Protein AF-A0A968I9A3-F1 (afdb_monomer_lite)

Structure (mmCIF, N/CA/C/O backbone):
data_AF-A0A968I9A3-F1
#
_entry.id   AF-A0A968I9A3-F1
#
loop_
_atom_site.group_PDB
_atom_site.id
_atom_site.type_symbol
_atom_site.label_atom_id
_atom_site.label_alt_id
_atom_site.label_comp_id
_atom_site.label_asym_id
_atom_site.label_entity_id
_atom_site.label_seq_id
_atom_site.pdbx_PDB_ins_code
_atom_site.Cartn_x
_atom_site.Cartn_y
_atom_site.Cartn_z
_atom_site.occupancy
_atom_site.B_iso_or_equiv
_atom_site.auth_seq_id
_atom_site.auth_comp_id
_atom_site.auth_asym_id
_atom_site.auth_atom_id
_atom_site.pdbx_PDB_model_num
ATOM 1 N N . MET A 1 1 ? -29.473 -50.175 -14.036 1.00 43.91 1 MET A N 1
ATOM 2 C CA . MET A 1 1 ? -28.261 -50.617 -14.767 1.00 43.91 1 MET A CA 1
ATOM 3 C C . MET A 1 1 ? -28.459 -50.151 -16.203 1.00 43.91 1 MET A C 1
ATOM 5 O O . MET A 1 1 ? -29.441 -50.552 -16.795 1.00 43.91 1 MET A O 1
ATOM 9 N N . THR A 1 2 ? -27.786 -49.117 -16.709 1.00 36.41 2 THR A N 1
ATOM 10 C CA . THR A 1 2 ? -26.352 -49.073 -17.039 1.00 36.41 2 THR A CA 1
ATOM 11 C C . THR A 1 2 ? -25.914 -47.609 -17.213 1.00 36.41 2 THR A C 1
ATOM 13 O O . THR A 1 2 ? -26.615 -46.821 -17.841 1.00 36.41 2 THR A O 1
ATOM 16 N N . ARG A 1 3 ? -24.760 -47.249 -16.635 1.00 33.50 3 ARG A N 1
ATOM 17 C CA . ARG A 1 3 ? -24.074 -45.946 -16.752 1.00 33.50 3 ARG A CA 1
ATOM 18 C C . ARG A 1 3 ? -23.534 -45.735 -18.173 1.00 33.50 3 ARG A C 1
ATOM 20 O O . ARG A 1 3 ? -22.885 -46.636 -18.697 1.00 33.50 3 ARG A O 1
ATOM 27 N N . ARG A 1 4 ? -23.651 -44.518 -18.716 1.00 33.31 4 ARG A N 1
ATOM 28 C CA . ARG A 1 4 ? -22.711 -43.965 -19.708 1.00 33.31 4 ARG A CA 1
ATOM 29 C C . ARG A 1 4 ? -22.465 -42.481 -19.430 1.00 33.31 4 ARG A C 1
ATOM 31 O O . ARG A 1 4 ? -23.381 -41.672 -19.461 1.00 33.31 4 ARG A O 1
ATOM 38 N N . THR A 1 5 ? -21.213 -42.175 -19.125 1.00 40.12 5 THR A N 1
ATOM 39 C CA . THR A 1 5 ? -20.599 -40.847 -19.047 1.00 40.12 5 THR A CA 1
ATOM 40 C C . THR A 1 5 ? -20.188 -40.380 -20.444 1.00 40.12 5 THR A C 1
ATOM 42 O O . THR A 1 5 ? -19.632 -41.184 -21.191 1.00 40.12 5 THR A O 1
ATOM 45 N N . ALA A 1 6 ? -20.367 -39.097 -20.766 1.00 31.95 6 ALA A N 1
ATOM 46 C CA . ALA A 1 6 ? -19.556 -38.413 -21.773 1.00 31.95 6 ALA A CA 1
ATOM 47 C C . ALA A 1 6 ? -19.487 -36.904 -21.492 1.00 31.95 6 ALA A C 1
ATOM 49 O O . ALA A 1 6 ? -20.496 -36.234 -21.289 1.00 31.95 6 ALA A O 1
ATOM 50 N N . THR A 1 7 ? -18.241 -36.455 -21.446 1.00 31.16 7 THR A N 1
ATOM 51 C CA . THR A 1 7 ? -17.660 -35.163 -21.089 1.00 31.16 7 THR A CA 1
ATOM 52 C C . THR A 1 7 ? -17.995 -34.040 -22.076 1.00 31.16 7 THR A C 1
ATOM 54 O O . THR A 1 7 ? -18.108 -34.269 -23.279 1.00 31.16 7 THR A O 1
ATOM 57 N N . SER A 1 8 ? -18.108 -32.818 -21.553 1.00 34.94 8 SER A N 1
ATOM 58 C CA . SER A 1 8 ? -18.252 -31.561 -22.287 1.00 34.94 8 SER A CA 1
ATOM 59 C C . SER A 1 8 ? -16.920 -31.094 -22.890 1.00 34.94 8 SER A C 1
ATOM 61 O O . SER A 1 8 ? -15.878 -31.147 -22.242 1.00 34.94 8 SER A O 1
ATOM 63 N N . ALA A 1 9 ? -16.957 -30.582 -24.121 1.00 33.75 9 ALA A N 1
ATOM 64 C CA . ALA A 1 9 ? -15.856 -29.839 -24.728 1.00 33.75 9 ALA A CA 1
ATOM 65 C C . ALA A 1 9 ? -16.382 -28.475 -25.187 1.00 33.75 9 ALA A C 1
ATOM 67 O O . ALA A 1 9 ? -17.352 -28.388 -25.941 1.00 33.75 9 ALA A O 1
ATOM 68 N N . GLY A 1 10 ? -15.763 -27.424 -24.647 1.00 29.70 10 GLY A N 1
ATOM 69 C CA . GLY A 1 10 ? -16.110 -26.027 -24.857 1.00 29.70 10 GLY A CA 1
ATOM 70 C C . GLY A 1 10 ? -15.845 -25.550 -26.284 1.00 29.70 10 GLY A C 1
ATOM 71 O O . GLY A 1 10 ? -14.845 -25.886 -26.913 1.00 29.70 10 GLY A O 1
ATOM 72 N N . SER A 1 11 ? -16.780 -24.738 -26.765 1.00 31.44 11 SER A N 1
ATOM 73 C CA . SER A 1 11 ? -16.740 -24.030 -28.038 1.00 31.44 11 SER A CA 1
ATOM 74 C C . SER A 1 11 ? -15.880 -22.769 -27.908 1.00 31.44 11 SER A C 1
ATOM 76 O O . SER A 1 11 ? -16.355 -21.748 -27.411 1.00 31.44 11 SER A O 1
ATOM 78 N N . SER A 1 12 ? -14.641 -22.812 -28.394 1.00 35.41 12 SER A N 1
ATOM 79 C CA . SER A 1 12 ? -13.847 -21.607 -28.653 1.00 35.41 12 SER A CA 1
ATOM 80 C C . SER A 1 12 ? -14.179 -21.087 -30.050 1.00 35.41 12 SER A C 1
ATOM 82 O O . SER A 1 12 ? -13.783 -21.676 -31.056 1.00 35.41 12 SER A O 1
ATOM 84 N N . GLY A 1 13 ? -14.945 -19.996 -30.104 1.00 30.42 13 GLY A N 1
ATOM 85 C CA . GLY A 1 13 ? -15.285 -19.297 -31.339 1.00 30.42 13 GLY A CA 1
ATOM 86 C C . GLY A 1 13 ? -14.032 -18.757 -32.028 1.00 30.42 13 GLY A C 1
ATOM 87 O O . GLY A 1 13 ? -13.282 -17.969 -31.458 1.00 30.42 13 GLY A O 1
ATOM 88 N N . SER A 1 14 ? -13.802 -19.200 -33.262 1.00 32.00 14 SER A N 1
ATOM 89 C CA . SER A 1 14 ? -12.732 -18.712 -34.128 1.00 32.00 14 SER A CA 1
ATOM 90 C C . SER A 1 14 ? -13.251 -17.506 -34.914 1.00 32.00 14 SER A C 1
ATOM 92 O O . SER A 1 14 ? -14.135 -17.652 -35.757 1.00 32.00 14 SER A O 1
ATOM 94 N N . ALA A 1 15 ? -12.746 -16.307 -34.623 1.00 29.50 15 ALA A N 1
ATOM 95 C CA . ALA A 1 15 ? -13.007 -15.126 -35.441 1.00 29.50 15 ALA A CA 1
ATOM 96 C C . ALA A 1 15 ? -11.990 -15.083 -36.591 1.00 29.50 15 ALA A C 1
ATOM 98 O O . ALA A 1 15 ? -10.792 -14.898 -36.376 1.00 29.50 15 ALA A O 1
ATOM 99 N N . VAL A 1 16 ? -12.472 -15.289 -37.817 1.00 31.70 16 VAL A N 1
ATOM 100 C CA . VAL A 1 16 ? -11.667 -15.259 -39.044 1.00 31.70 16 VAL A CA 1
ATOM 101 C C . VAL A 1 16 ? -11.642 -13.826 -39.575 1.00 31.70 16 VAL A C 1
ATOM 103 O O . VAL A 1 16 ? -12.610 -13.376 -40.185 1.00 31.70 16 VAL A O 1
ATOM 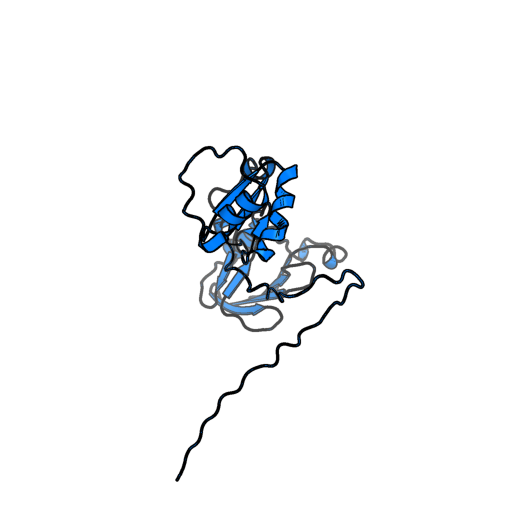106 N N . LEU A 1 17 ? -10.538 -13.102 -39.374 1.00 28.47 17 LEU A N 1
ATOM 107 C CA . LEU A 1 17 ? -10.281 -11.871 -40.124 1.00 28.47 17 LEU A CA 1
ATOM 108 C C . LEU A 1 17 ? -9.744 -12.260 -41.508 1.00 28.47 17 LEU A C 1
ATOM 110 O O . LEU A 1 17 ? -8.636 -12.776 -41.631 1.00 28.47 17 LEU A O 1
ATOM 114 N N . SER A 1 18 ? -10.550 -12.047 -42.547 1.00 31.11 18 SER A N 1
ATOM 115 C CA . SER A 1 18 ? -10.147 -12.276 -43.938 1.00 31.11 18 SER A CA 1
ATOM 116 C C . SER A 1 18 ? -9.556 -10.992 -44.516 1.00 31.11 18 SER A C 1
ATOM 118 O O . SER A 1 18 ? -10.264 -9.997 -44.645 1.00 31.11 18 SER A O 1
ATOM 120 N N . THR A 1 19 ? -8.278 -11.005 -44.889 1.00 33.62 19 THR A N 1
ATOM 121 C CA . THR A 1 19 ? -7.687 -9.991 -45.773 1.00 33.62 19 THR A CA 1
ATOM 122 C C . THR A 1 19 ? -7.796 -10.457 -47.231 1.00 33.62 19 THR A C 1
ATOM 124 O O . THR A 1 19 ? -7.619 -11.648 -47.507 1.00 33.62 19 THR A O 1
ATOM 127 N N . PRO A 1 20 ? -8.117 -9.570 -48.192 1.00 32.00 20 PRO A N 1
ATOM 128 C CA . PRO A 1 20 ? -8.265 -9.969 -49.581 1.00 32.00 20 PRO A CA 1
ATOM 129 C C . PRO A 1 20 ? -6.907 -9.996 -50.290 1.00 32.00 20 PRO A C 1
ATOM 131 O O . PRO A 1 20 ? -6.142 -9.040 -50.227 1.00 32.00 20 PRO A O 1
ATOM 134 N N . GLY A 1 21 ? -6.678 -11.074 -51.040 1.00 33.94 21 GLY A N 1
ATOM 135 C CA . GLY A 1 21 ? -5.765 -11.094 -52.181 1.00 33.94 21 GLY A CA 1
ATOM 136 C C . GLY A 1 21 ? -4.307 -11.416 -51.867 1.00 33.94 21 GLY A C 1
ATOM 137 O O . GLY A 1 21 ? -3.529 -10.516 -51.610 1.00 33.94 21 GLY A O 1
ATOM 138 N N . VAL A 1 22 ? -3.941 -12.695 -51.983 1.00 34.44 22 VAL A N 1
ATOM 139 C CA . VAL A 1 22 ? -2.906 -13.231 -52.896 1.00 34.44 22 VAL A CA 1
ATOM 140 C C . VAL A 1 22 ? -3.087 -14.757 -52.890 1.00 34.44 22 VAL A C 1
ATOM 142 O O . VAL A 1 22 ? -2.940 -15.408 -51.859 1.00 34.44 22 VAL A O 1
ATOM 145 N N . SER A 1 23 ? -3.460 -15.333 -54.037 1.00 37.91 23 SER A N 1
ATOM 146 C CA . SER A 1 23 ? -3.520 -16.788 -54.225 1.00 37.91 23 SER A CA 1
ATOM 147 C C . SER A 1 23 ? -2.111 -17.354 -54.399 1.00 37.91 23 SER A C 1
ATOM 149 O O . SER A 1 23 ? -1.447 -17.046 -55.384 1.00 37.91 23 SER A O 1
ATOM 151 N N . ALA A 1 24 ? -1.691 -18.230 -53.487 1.00 38.00 24 ALA A N 1
ATOM 152 C CA . ALA A 1 24 ? -0.616 -19.198 -53.701 1.00 38.00 24 ALA A CA 1
ATOM 153 C C . ALA A 1 24 ? -1.042 -20.555 -53.097 1.00 38.00 24 ALA A C 1
ATOM 155 O O . ALA A 1 24 ? -1.716 -20.574 -52.062 1.00 38.00 24 ALA A O 1
ATOM 156 N N . PRO A 1 25 ? -0.730 -21.691 -53.747 1.00 39.47 25 PRO A N 1
ATOM 157 C CA . PRO A 1 25 ? -1.361 -22.967 -53.442 1.00 39.47 25 PRO A CA 1
ATOM 158 C C . PRO A 1 25 ? -0.703 -23.674 -52.251 1.00 39.47 25 PRO A C 1
ATOM 160 O O . PRO A 1 25 ? 0.515 -23.752 -52.149 1.00 39.47 25 PRO A O 1
ATOM 163 N N . GLY A 1 26 ? -1.542 -24.285 -51.411 1.00 39.78 26 GLY A N 1
ATOM 164 C CA . GLY A 1 26 ? -1.207 -25.538 -50.731 1.00 39.78 26 GLY A CA 1
ATOM 165 C C . GLY A 1 26 ? -0.322 -25.445 -49.489 1.00 39.78 26 GLY A C 1
ATOM 166 O O . GLY A 1 26 ? 0.818 -25.891 -49.498 1.00 39.78 26 GLY A O 1
ATOM 167 N N . GLY A 1 27 ? -0.895 -24.984 -48.379 1.00 34.38 27 GLY A N 1
ATOM 168 C CA . GLY A 1 27 ? -0.331 -25.214 -47.051 1.00 34.38 27 GLY A CA 1
ATOM 169 C C . GLY A 1 27 ? -0.993 -24.339 -46.003 1.00 34.38 27 GLY A C 1
ATOM 170 O O . GLY A 1 27 ? -0.486 -23.266 -45.688 1.00 34.38 27 GLY A O 1
ATOM 171 N N . ARG A 1 28 ? -2.127 -24.780 -45.443 1.00 38.09 28 ARG A N 1
ATOM 172 C CA . ARG A 1 28 ? -2.648 -24.195 -44.200 1.00 38.09 28 ARG A CA 1
ATOM 173 C C . ARG A 1 28 ? -1.625 -24.482 -43.101 1.00 38.09 28 ARG A C 1
ATOM 175 O O . ARG A 1 28 ? -1.673 -25.535 -42.476 1.00 38.09 28 ARG A O 1
ATOM 182 N N . ARG A 1 29 ? -0.676 -23.567 -42.894 1.00 39.31 29 ARG A N 1
ATOM 183 C CA . ARG A 1 29 ? 0.113 -23.521 -41.665 1.00 39.31 29 ARG A CA 1
ATOM 184 C C . ARG A 1 29 ? -0.847 -23.088 -40.572 1.00 39.31 29 ARG A C 1
ATOM 186 O O . ARG A 1 29 ? -1.108 -21.902 -40.397 1.00 39.31 29 ARG A O 1
ATOM 193 N N . THR A 1 30 ? -1.423 -24.059 -39.877 1.00 38.16 30 THR A N 1
ATOM 194 C CA . THR A 1 30 ? -1.896 -23.844 -38.518 1.00 38.16 30 THR A CA 1
ATOM 195 C C . THR A 1 30 ? -0.709 -23.234 -37.783 1.00 38.16 30 THR A C 1
ATOM 197 O O . THR A 1 30 ? 0.332 -23.876 -37.661 1.00 38.16 30 THR A O 1
ATOM 200 N N . LEU A 1 31 ? -0.816 -21.965 -37.386 1.00 42.31 31 LEU A N 1
ATOM 201 C CA . LEU A 1 31 ? 0.077 -21.391 -36.389 1.00 42.31 31 LEU A CA 1
ATOM 202 C C . LEU A 1 31 ? -0.266 -22.111 -35.087 1.00 42.31 31 LEU A C 1
ATOM 204 O O . LEU A 1 31 ? -1.049 -21.627 -34.272 1.00 42.31 31 LEU A O 1
ATOM 208 N N . GLU A 1 32 ? 0.230 -23.339 -34.958 1.00 40.50 32 GLU A N 1
ATOM 209 C CA . GLU A 1 32 ? 0.336 -24.006 -33.679 1.00 40.50 32 GLU A CA 1
ATOM 210 C C . GLU A 1 32 ? 1.058 -23.000 -32.786 1.00 40.50 32 GLU A C 1
ATOM 212 O O . GLU A 1 32 ? 2.115 -22.487 -33.169 1.00 40.50 32 GLU A O 1
ATOM 217 N N . ARG A 1 33 ? 0.422 -22.588 -31.682 1.00 40.50 33 ARG A N 1
ATOM 218 C CA . ARG A 1 33 ? 1.067 -21.701 -30.716 1.00 40.50 33 ARG A CA 1
ATOM 219 C C . ARG A 1 33 ? 2.340 -22.419 -30.301 1.00 40.50 33 ARG A C 1
ATOM 221 O O . ARG A 1 33 ? 2.267 -23.374 -29.532 1.00 40.50 33 ARG A O 1
ATOM 228 N N . ALA A 1 34 ? 3.476 -21.994 -30.854 1.00 42.19 34 ALA A N 1
ATOM 229 C CA . ALA A 1 34 ? 4.763 -22.454 -30.382 1.00 42.19 34 ALA A CA 1
ATOM 230 C C . ALA A 1 34 ? 4.743 -22.251 -28.861 1.00 42.19 34 ALA A C 1
ATOM 232 O O . ALA A 1 34 ? 4.288 -21.184 -28.420 1.00 42.19 34 ALA A O 1
ATOM 233 N N . PRO A 1 35 ? 5.149 -23.250 -28.056 1.00 43.91 35 PRO A N 1
ATOM 234 C CA . PRO A 1 35 ? 5.329 -23.019 -26.632 1.00 43.91 35 PRO A CA 1
ATOM 235 C C . PRO A 1 35 ? 6.168 -21.749 -26.499 1.00 43.91 35 PRO A C 1
ATOM 237 O O . PRO A 1 35 ? 7.137 -21.589 -27.247 1.00 43.91 35 PRO A O 1
ATOM 240 N N . LEU A 1 36 ? 5.724 -20.807 -25.657 1.00 49.88 36 LEU A N 1
ATOM 241 C CA . LEU A 1 36 ? 6.401 -19.526 -25.454 1.00 49.88 36 LEU A CA 1
ATOM 242 C C . LEU A 1 36 ? 7.904 -19.802 -25.381 1.00 49.88 36 LEU A C 1
ATOM 244 O O . LEU A 1 36 ? 8.348 -20.504 -24.475 1.00 49.88 36 LEU A O 1
ATOM 248 N N . VAL A 1 37 ? 8.660 -19.286 -26.359 1.00 53.53 37 VAL A N 1
ATOM 249 C CA . VAL A 1 37 ? 10.109 -19.524 -26.541 1.00 53.53 37 VAL A CA 1
ATOM 250 C C . VAL A 1 37 ? 10.871 -19.373 -25.217 1.00 53.53 37 VAL A C 1
ATOM 252 O O . VAL A 1 37 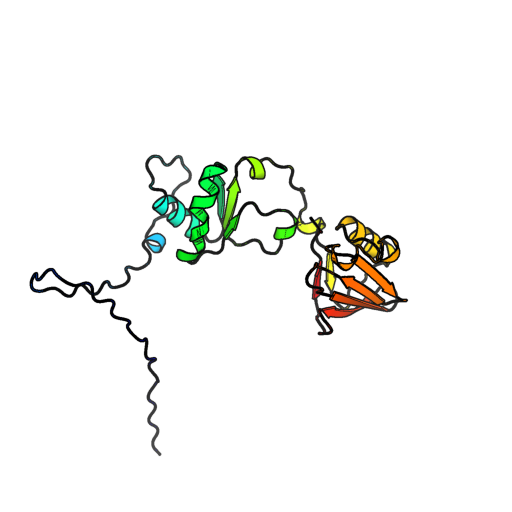? 11.849 -20.071 -24.970 1.00 53.53 37 VAL A O 1
ATOM 255 N N . ILE A 1 38 ? 10.338 -18.538 -24.330 1.00 51.97 38 ILE A N 1
ATOM 256 C CA . ILE A 1 38 ? 10.718 -18.296 -22.939 1.00 51.97 38 ILE A CA 1
ATOM 257 C C . ILE A 1 38 ? 11.000 -19.574 -22.133 1.00 51.97 38 ILE A C 1
ATOM 259 O O . ILE A 1 38 ? 12.038 -19.645 -21.484 1.00 51.97 38 ILE A O 1
ATOM 263 N N . GLN A 1 39 ? 10.144 -20.601 -22.205 1.00 52.09 39 GLN A N 1
ATOM 264 C CA . GLN A 1 39 ? 10.325 -21.842 -21.428 1.00 52.09 39 GLN A CA 1
ATOM 265 C C . GLN A 1 39 ? 11.508 -22.691 -21.916 1.00 52.09 39 GLN A C 1
ATOM 267 O O . GLN A 1 39 ? 12.005 -23.539 -21.183 1.00 52.09 39 GLN A O 1
ATOM 272 N N . SER A 1 40 ? 11.959 -22.466 -23.153 1.00 52.69 40 SER A N 1
ATOM 273 C CA . SER A 1 40 ? 13.088 -23.179 -23.761 1.00 52.69 40 SER A CA 1
ATOM 274 C C . SER A 1 40 ? 14.425 -22.440 -23.641 1.00 52.69 40 SER A C 1
ATOM 276 O O . SER A 1 40 ? 15.458 -22.977 -24.039 1.00 52.69 40 SER A O 1
ATOM 278 N N . LEU A 1 41 ? 14.433 -21.216 -23.098 1.00 62.28 41 LEU A N 1
ATOM 279 C CA . LEU A 1 41 ? 15.658 -20.446 -22.892 1.00 62.28 41 LEU A CA 1
ATOM 280 C C . LEU A 1 41 ? 16.394 -20.957 -21.650 1.00 62.28 41 LEU A C 1
ATOM 282 O O . LEU A 1 41 ? 15.904 -20.817 -20.526 1.00 62.28 41 LEU A O 1
ATOM 286 N N . GLN A 1 42 ? 17.599 -21.498 -21.847 1.00 65.31 42 GLN A N 1
ATOM 287 C CA . GLN A 1 42 ? 18.500 -21.838 -20.743 1.00 65.31 42 GLN A CA 1
ATOM 288 C C . GLN A 1 42 ? 18.765 -20.608 -19.852 1.00 65.31 42 GLN A C 1
ATOM 290 O O . GLN A 1 42 ? 18.774 -19.480 -20.363 1.00 65.31 42 GLN A O 1
ATOM 295 N N . PRO A 1 43 ? 18.957 -20.786 -18.528 1.00 66.94 43 PRO A N 1
ATOM 296 C CA . PRO A 1 43 ? 19.437 -19.735 -17.634 1.00 66.94 43 PRO A CA 1
ATOM 297 C C . PRO A 1 43 ? 20.582 -18.941 -18.248 1.00 66.94 43 PRO A C 1
ATOM 299 O O . PRO A 1 43 ? 21.556 -19.523 -18.715 1.00 66.94 43 PRO A O 1
ATOM 302 N N . LEU A 1 44 ? 20.429 -17.613 -18.300 1.00 71.06 44 LEU A N 1
ATOM 303 C CA . LEU A 1 44 ? 21.569 -16.767 -18.600 1.00 71.06 44 LEU A CA 1
ATOM 304 C C . LEU A 1 44 ? 22.470 -16.808 -17.372 1.00 71.06 44 LEU A C 1
ATOM 306 O O . LEU A 1 44 ? 22.045 -16.451 -16.276 1.00 71.06 44 LEU A O 1
ATOM 310 N N . GLU A 1 45 ? 23.706 -17.241 -17.572 1.00 81.94 45 GLU A N 1
ATOM 311 C CA . GLU A 1 45 ? 24.743 -17.139 -16.555 1.00 81.94 45 GLU A CA 1
ATOM 312 C C . GLU A 1 45 ? 24.973 -15.665 -16.175 1.00 81.94 45 GLU A C 1
ATOM 314 O O . GLU A 1 45 ? 24.776 -14.773 -17.011 1.00 81.94 45 GLU A O 1
ATOM 319 N N . PRO A 1 46 ? 25.413 -15.354 -14.950 1.00 83.69 46 PRO A N 1
ATOM 320 C CA . PRO A 1 46 ? 25.798 -13.994 -14.595 1.00 83.69 46 PRO A CA 1
ATOM 321 C C . PRO A 1 46 ? 26.860 -13.454 -15.564 1.00 83.69 46 PRO A C 1
ATOM 323 O O . PRO A 1 46 ? 27.904 -14.072 -15.772 1.00 83.69 46 PRO A O 1
ATOM 326 N N . GLY A 1 47 ? 26.611 -12.298 -16.180 1.00 85.69 47 GLY A N 1
ATOM 327 C CA . GLY A 1 47 ? 27.544 -11.753 -17.160 1.00 85.69 47 GLY A CA 1
ATOM 328 C C . GLY A 1 47 ? 27.024 -10.557 -17.944 1.00 85.69 47 GLY A C 1
ATOM 329 O O . GLY A 1 47 ? 25.894 -10.097 -17.777 1.00 85.69 47 GLY A O 1
ATOM 330 N N . PHE A 1 48 ? 27.887 -10.042 -18.820 1.00 84.81 48 PHE A N 1
ATOM 331 C CA . PHE A 1 48 ? 27.571 -8.916 -19.686 1.00 84.81 48 PHE A CA 1
ATOM 332 C C . PHE A 1 48 ? 27.122 -9.395 -21.066 1.00 84.81 48 PHE A C 1
ATOM 334 O O . PHE A 1 48 ? 27.899 -9.954 -21.838 1.00 84.81 48 PHE A O 1
ATOM 341 N N . TYR A 1 49 ? 25.860 -9.125 -21.385 1.00 84.25 49 TYR A N 1
ATOM 342 C CA . TYR A 1 49 ? 25.230 -9.555 -22.627 1.00 84.25 49 TYR A CA 1
ATOM 343 C C . TYR A 1 49 ? 25.063 -8.389 -23.608 1.00 84.25 49 TYR A C 1
ATOM 345 O O . TYR A 1 49 ? 24.191 -7.521 -23.451 1.00 84.25 49 TYR A O 1
ATOM 353 N N . THR A 1 50 ? 25.879 -8.378 -24.663 1.00 85.81 50 THR A N 1
ATOM 354 C CA . THR A 1 50 ? 25.765 -7.424 -25.775 1.00 85.81 50 THR A CA 1
ATOM 355 C C . THR A 1 50 ? 24.874 -7.970 -26.886 1.00 85.81 50 THR A C 1
ATOM 357 O O . THR A 1 50 ? 24.687 -9.173 -27.031 1.00 85.81 50 THR A O 1
ATOM 360 N N . GLY A 1 51 ? 24.258 -7.074 -27.660 1.00 84.88 51 GLY A N 1
ATOM 361 C CA . GLY A 1 51 ? 23.502 -7.455 -28.859 1.00 84.88 51 GLY A CA 1
ATOM 362 C C . GLY A 1 51 ? 22.156 -8.151 -28.624 1.00 84.88 51 GLY A C 1
ATOM 363 O O . GLY A 1 51 ? 21.444 -8.384 -29.595 1.00 84.88 51 GLY A O 1
ATOM 364 N N . LEU A 1 52 ? 21.7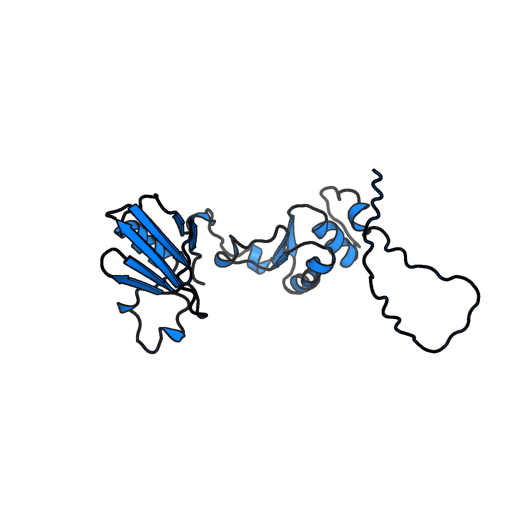61 -8.438 -27.375 1.00 85.75 52 LEU A N 1
ATOM 365 C CA . LEU A 1 52 ? 20.443 -9.016 -27.095 1.00 85.75 52 LEU A CA 1
ATOM 366 C C . LEU A 1 52 ? 19.312 -8.052 -27.509 1.00 85.75 52 LEU A C 1
ATOM 368 O O . LEU A 1 52 ? 19.251 -6.941 -26.954 1.00 85.75 52 LEU A O 1
ATOM 372 N N . PRO A 1 53 ? 18.395 -8.474 -28.407 1.00 89.06 53 PRO A N 1
ATOM 373 C CA . PRO A 1 53 ? 17.204 -7.703 -28.748 1.00 89.06 53 PRO A CA 1
ATOM 374 C C . PRO A 1 53 ? 16.340 -7.423 -27.515 1.00 89.06 53 PRO A C 1
ATOM 376 O O . PRO A 1 53 ? 16.289 -8.231 -26.588 1.00 89.06 53 PRO A O 1
ATOM 379 N N . GLN A 1 54 ? 15.608 -6.307 -27.517 1.00 89.19 54 GLN A N 1
ATOM 380 C CA . GLN A 1 54 ? 14.790 -5.897 -26.368 1.00 89.19 54 GLN A CA 1
ATOM 381 C C . GLN A 1 54 ? 13.765 -6.966 -25.954 1.00 89.19 54 GLN A C 1
ATOM 383 O O . GLN A 1 54 ? 13.625 -7.246 -24.768 1.00 89.19 54 GLN A O 1
ATOM 388 N N . VAL A 1 55 ? 13.109 -7.618 -26.918 1.00 89.50 55 VAL A N 1
ATOM 389 C CA . VAL A 1 55 ? 12.149 -8.699 -26.635 1.00 89.50 55 VAL A CA 1
ATOM 390 C C . VAL A 1 55 ? 12.810 -9.910 -25.969 1.00 89.50 55 VAL A C 1
ATOM 392 O O . VAL A 1 55 ? 12.215 -10.522 -25.092 1.00 89.50 55 VAL A O 1
ATOM 395 N N . ALA A 1 56 ? 14.061 -10.223 -26.324 1.00 88.00 56 ALA A N 1
ATOM 396 C CA . ALA A 1 56 ? 14.808 -11.309 -25.698 1.00 88.00 56 ALA A CA 1
ATOM 397 C C . ALA A 1 56 ? 15.185 -10.959 -24.251 1.00 88.00 56 ALA A C 1
ATOM 399 O O . ALA A 1 56 ? 15.076 -11.807 -23.375 1.00 88.00 56 ALA A O 1
ATOM 400 N N . ARG A 1 57 ? 15.556 -9.699 -23.980 1.00 89.62 57 ARG A N 1
ATOM 401 C CA . ARG A 1 57 ? 15.805 -9.213 -22.608 1.00 89.62 57 ARG A CA 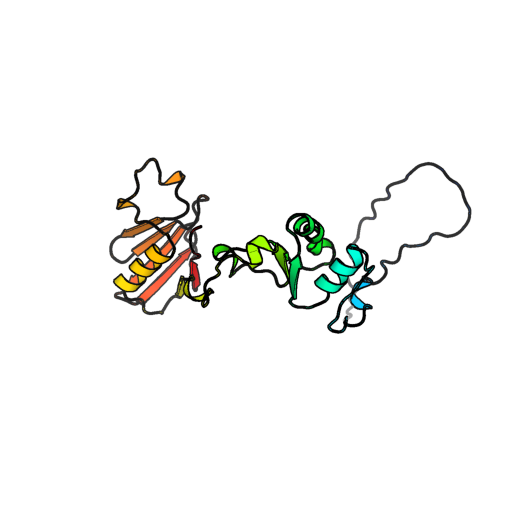1
ATOM 402 C C . ARG A 1 57 ? 14.553 -9.327 -21.743 1.00 89.62 57 ARG A C 1
ATOM 404 O O . ARG A 1 57 ? 14.633 -9.819 -20.626 1.00 89.62 57 ARG A O 1
ATOM 411 N N . MET A 1 58 ? 13.406 -8.916 -22.283 1.00 91.25 58 MET A N 1
ATOM 412 C CA . MET A 1 58 ? 12.115 -9.012 -21.601 1.00 91.25 58 MET A CA 1
ATOM 413 C C . MET A 1 58 ? 11.703 -10.468 -21.348 1.00 91.25 58 MET A C 1
ATOM 415 O O . MET A 1 58 ? 11.263 -10.788 -20.254 1.00 91.25 58 MET A O 1
ATOM 419 N N . ALA A 1 59 ? 11.904 -11.356 -22.324 1.00 89.31 59 ALA A N 1
ATOM 420 C CA . ALA A 1 59 ? 11.650 -12.788 -22.180 1.00 89.31 59 ALA A CA 1
ATOM 421 C C . ALA A 1 59 ? 12.523 -13.442 -21.104 1.00 89.31 59 ALA A C 1
ATOM 423 O O . ALA A 1 59 ? 12.022 -14.234 -20.317 1.00 89.31 59 ALA A O 1
ATOM 424 N N . VAL A 1 60 ? 13.816 -13.109 -21.061 1.00 88.38 60 VAL A N 1
ATOM 425 C CA . VAL A 1 60 ? 14.719 -13.603 -20.014 1.00 88.38 60 VAL A CA 1
ATOM 426 C C . VAL A 1 60 ? 14.275 -13.094 -18.646 1.00 88.38 60 VAL A C 1
ATOM 428 O O . VAL A 1 60 ? 14.186 -13.886 -17.719 1.00 88.38 60 VAL A O 1
ATOM 431 N N . PHE A 1 61 ? 13.947 -11.804 -18.541 1.00 91.06 61 PHE A N 1
ATOM 432 C CA . PHE A 1 61 ? 13.467 -11.204 -17.299 1.00 91.06 61 PHE A CA 1
ATOM 433 C C . PHE A 1 61 ? 12.169 -11.853 -16.796 1.00 91.06 61 PHE A C 1
ATOM 435 O O . PHE A 1 61 ? 12.097 -12.195 -15.627 1.00 91.06 61 PHE A O 1
ATOM 442 N N . ALA A 1 62 ? 11.191 -12.088 -17.679 1.00 91.38 62 ALA A N 1
ATOM 443 C CA . ALA A 1 62 ? 9.903 -12.713 -17.348 1.00 91.38 62 ALA A CA 1
ATOM 444 C C . ALA A 1 62 ? 9.993 -14.201 -16.964 1.00 91.38 62 ALA A C 1
ATOM 446 O O . ALA A 1 62 ? 8.997 -14.794 -16.552 1.00 91.38 62 ALA A O 1
ATOM 447 N N . ARG A 1 63 ? 11.134 -14.849 -17.228 1.00 86.69 63 ARG A N 1
ATOM 448 C CA . ARG A 1 63 ? 11.302 -16.285 -16.990 1.00 86.69 63 ARG A CA 1
ATOM 449 C C . ARG A 1 63 ? 11.589 -16.581 -15.524 1.00 86.69 63 ARG A C 1
ATOM 451 O O . ARG A 1 63 ? 11.171 -17.626 -15.029 1.00 86.69 63 ARG A O 1
ATOM 458 N N . ASP A 1 64 ? 12.378 -15.732 -14.879 1.00 87.38 64 ASP A N 1
ATOM 459 C CA . ASP A 1 64 ? 12.771 -15.953 -13.495 1.00 87.38 64 ASP A CA 1
ATOM 460 C C . ASP A 1 64 ? 11.557 -15.723 -12.585 1.00 87.38 64 ASP A C 1
ATOM 462 O O . ASP A 1 64 ? 10.754 -14.833 -12.831 1.00 87.38 64 ASP A O 1
ATOM 466 N N . GLU A 1 65 ? 11.383 -16.547 -11.547 1.00 87.38 65 GLU A N 1
ATOM 467 C CA . GLU A 1 65 ? 10.168 -16.487 -10.716 1.00 87.38 65 GLU A CA 1
ATOM 468 C C . GLU A 1 65 ? 10.015 -15.130 -10.027 1.00 87.38 65 GLU A C 1
ATOM 470 O O . GLU A 1 65 ? 8.900 -14.631 -9.900 1.00 87.38 65 GLU A O 1
ATOM 475 N N . ARG A 1 66 ? 11.139 -14.548 -9.595 1.00 91.69 66 ARG A N 1
ATOM 476 C CA . ARG A 1 66 ? 11.240 -13.214 -9.007 1.00 91.69 66 ARG A CA 1
ATOM 477 C C . ARG A 1 66 ? 12.498 -12.532 -9.508 1.00 91.69 66 ARG A C 1
ATOM 479 O O . ARG A 1 66 ? 13.586 -13.095 -9.382 1.00 91.69 66 ARG A O 1
ATOM 486 N N . ALA A 1 67 ? 12.365 -11.321 -10.035 1.00 93.31 67 ALA A N 1
ATOM 487 C CA . ALA A 1 67 ? 13.493 -10.599 -10.606 1.00 93.31 67 ALA A CA 1
ATOM 488 C C . ALA A 1 67 ? 13.341 -9.082 -10.471 1.00 93.31 67 ALA A C 1
ATOM 490 O O . ALA A 1 67 ? 12.250 -8.528 -10.603 1.00 93.31 67 ALA A O 1
ATOM 491 N N . VAL A 1 68 ? 14.475 -8.406 -10.276 1.00 95.38 68 VAL A N 1
ATOM 492 C CA . VAL A 1 68 ? 14.569 -6.943 -10.290 1.00 95.38 68 VAL A CA 1
ATOM 493 C C . VAL A 1 68 ? 15.423 -6.518 -11.475 1.00 95.38 68 VAL A C 1
ATOM 495 O O . VAL A 1 68 ? 16.540 -7.004 -11.657 1.00 95.38 68 VAL A O 1
ATOM 498 N N . LEU A 1 69 ? 14.907 -5.597 -12.281 1.00 95.75 69 LEU A N 1
ATOM 499 C CA . LEU A 1 69 ? 15.621 -5.000 -13.397 1.00 95.75 69 LEU A CA 1
ATOM 500 C C . LEU A 1 69 ? 15.860 -3.517 -13.132 1.00 95.75 69 LEU A C 1
ATOM 502 O O . LEU A 1 69 ? 14.912 -2.743 -13.058 1.00 95.75 69 LEU A O 1
ATOM 506 N N . ILE A 1 70 ? 17.127 -3.111 -13.115 1.00 96.50 70 ILE A N 1
ATOM 507 C CA . ILE A 1 70 ? 17.520 -1.699 -13.100 1.00 96.50 70 ILE A CA 1
ATOM 508 C C . ILE A 1 70 ? 17.875 -1.273 -14.528 1.00 96.50 70 ILE A C 1
ATOM 510 O O . ILE A 1 70 ? 18.651 -1.937 -15.224 1.00 96.50 70 ILE A O 1
ATOM 514 N N . THR A 1 71 ? 17.294 -0.175 -15.003 1.00 95.56 71 THR A N 1
ATOM 515 C CA . THR A 1 71 ? 17.525 0.342 -16.358 1.00 95.56 71 THR A CA 1
ATOM 516 C C . THR A 1 71 ? 17.467 1.870 -16.407 1.00 95.56 71 THR A C 1
ATOM 518 O O . THR A 1 71 ? 17.239 2.520 -15.396 1.00 95.56 71 THR A O 1
ATOM 521 N N . THR A 1 72 ? 17.714 2.479 -17.569 1.00 95.31 72 THR A N 1
ATOM 522 C CA . THR A 1 72 ? 17.601 3.941 -17.699 1.00 95.31 72 THR A CA 1
ATOM 523 C C . THR A 1 72 ? 16.127 4.365 -17.724 1.00 95.31 72 THR A C 1
ATOM 525 O O . THR A 1 72 ? 15.286 3.580 -18.184 1.00 95.31 72 THR A O 1
ATOM 528 N N . PRO A 1 73 ? 15.775 5.587 -17.286 1.00 94.44 73 PRO A N 1
ATOM 529 C CA . PRO A 1 73 ? 14.378 6.020 -17.172 1.00 94.44 73 PRO A CA 1
ATOM 530 C C . PRO A 1 73 ? 13.599 5.888 -18.489 1.00 94.44 73 PRO A C 1
ATOM 532 O O . PRO A 1 73 ? 12.441 5.468 -18.522 1.00 94.44 73 PRO A O 1
ATOM 535 N N . GLU A 1 74 ? 14.257 6.136 -19.621 1.00 93.88 74 GLU A N 1
ATOM 536 C CA . GLU A 1 74 ? 13.658 6.074 -20.958 1.00 93.88 74 GLU A CA 1
ATOM 537 C C . GLU A 1 74 ? 13.318 4.643 -21.388 1.00 93.88 74 GLU A C 1
ATOM 539 O O . GLU A 1 74 ? 12.467 4.439 -22.262 1.00 93.88 74 GLU A O 1
ATOM 544 N N . ARG A 1 75 ? 13.990 3.648 -20.799 1.00 94.50 75 ARG A N 1
ATOM 545 C CA . ARG A 1 75 ? 13.843 2.225 -21.123 1.00 94.50 75 ARG A CA 1
ATOM 546 C C . ARG A 1 75 ? 12.831 1.508 -20.246 1.00 94.50 75 ARG A C 1
ATOM 548 O O . ARG A 1 75 ? 12.359 0.452 -20.659 1.00 94.50 75 ARG A O 1
ATOM 555 N N . VAL A 1 76 ? 12.453 2.077 -19.102 1.00 95.38 76 VAL A N 1
ATOM 556 C CA . VAL A 1 76 ? 11.456 1.502 -18.182 1.00 95.38 76 VAL A CA 1
ATOM 557 C C . VAL A 1 76 ? 10.161 1.143 -18.919 1.00 95.38 76 VAL A C 1
ATOM 559 O O . VAL A 1 76 ? 9.652 0.030 -18.806 1.00 95.38 76 VAL A O 1
ATOM 562 N N . LYS A 1 77 ? 9.674 2.046 -19.782 1.00 93.69 77 LYS A N 1
ATOM 563 C CA . LYS A 1 77 ? 8.436 1.846 -20.557 1.00 93.69 77 LYS A CA 1
ATOM 564 C C . LYS A 1 77 ? 8.450 0.619 -21.475 1.00 93.69 77 LYS A C 1
ATOM 566 O O . LYS A 1 77 ? 7.382 0.131 -21.820 1.00 93.69 77 LYS A O 1
ATOM 571 N N . LEU A 1 78 ? 9.628 0.119 -21.861 1.00 93.38 78 LEU A N 1
ATOM 572 C CA . LEU A 1 78 ? 9.771 -1.047 -22.743 1.00 93.38 78 LEU A CA 1
ATOM 573 C C . LEU A 1 78 ? 9.388 -2.366 -22.062 1.00 93.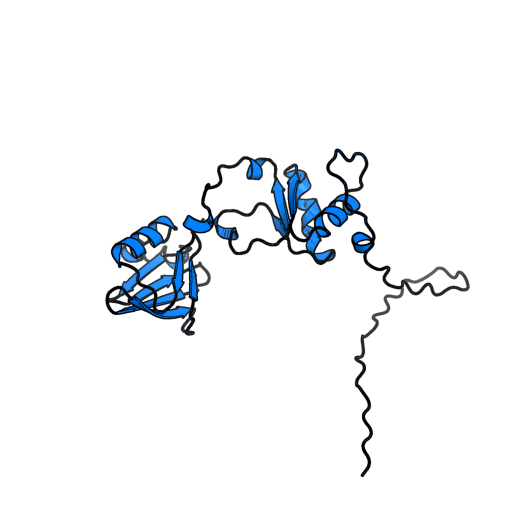38 78 LEU A C 1
ATOM 575 O O . LEU A 1 78 ? 9.311 -3.383 -22.744 1.00 93.38 78 LEU A O 1
ATOM 579 N N . TYR A 1 79 ? 9.185 -2.355 -20.743 1.00 94.50 79 TYR A N 1
ATOM 580 C CA . TYR A 1 79 ? 8.804 -3.526 -19.957 1.00 94.50 79 TYR A CA 1
ATOM 581 C C . TYR A 1 79 ? 7.341 -3.495 -19.504 1.00 94.50 79 TYR A C 1
ATOM 583 O O . TYR A 1 79 ? 6.889 -4.447 -18.884 1.00 94.50 79 TYR A O 1
ATOM 591 N N . ARG A 1 80 ? 6.566 -2.454 -19.847 1.00 91.81 80 ARG A N 1
ATOM 592 C CA . ARG A 1 80 ? 5.134 -2.368 -19.490 1.00 91.81 80 ARG A CA 1
ATOM 593 C C . ARG A 1 80 ? 4.311 -3.549 -20.005 1.00 91.81 80 ARG A C 1
ATOM 595 O O . ARG A 1 80 ? 3.332 -3.922 -19.374 1.00 91.81 80 ARG A O 1
ATOM 602 N N . ASP A 1 81 ? 4.740 -4.148 -21.113 1.00 90.62 81 ASP A N 1
ATOM 603 C CA . ASP A 1 81 ? 4.063 -5.277 -21.751 1.00 90.62 81 ASP A CA 1
ATOM 604 C C . ASP A 1 81 ? 4.519 -6.648 -21.213 1.00 90.62 81 ASP A C 1
ATOM 606 O O . ASP A 1 81 ? 4.170 -7.679 -21.791 1.00 90.62 81 ASP A O 1
ATOM 610 N N . LEU A 1 82 ? 5.266 -6.701 -20.099 1.00 91.94 82 LEU A N 1
ATOM 611 C CA . LEU A 1 82 ? 5.618 -7.958 -19.424 1.00 91.94 82 LEU A CA 1
ATOM 612 C C . LEU A 1 82 ? 4.404 -8.874 -19.152 1.00 91.94 82 LEU A C 1
ATOM 614 O O . LEU A 1 82 ? 4.537 -10.083 -19.366 1.00 91.94 82 LEU A O 1
ATOM 618 N N . PRO A 1 83 ? 3.203 -8.350 -18.808 1.00 92.31 83 PRO A N 1
ATOM 619 C CA . PRO A 1 83 ? 2.013 -9.179 -18.617 1.00 92.31 83 PRO A CA 1
ATOM 620 C C . PRO A 1 83 ? 1.597 -9.984 -19.854 1.00 92.31 83 PRO A C 1
ATOM 622 O O . PRO A 1 83 ? 0.994 -11.047 -19.715 1.00 92.31 83 PRO A O 1
ATOM 625 N N . VAL A 1 84 ? 1.966 -9.555 -21.069 1.00 90.00 84 VAL A N 1
ATOM 626 C CA . VAL A 1 84 ? 1.736 -10.331 -22.306 1.00 90.00 84 VAL A CA 1
ATOM 627 C C . VAL A 1 84 ? 2.505 -11.658 -22.286 1.00 90.00 84 VAL A C 1
ATOM 629 O O . VAL A 1 84 ? 2.088 -12.630 -22.916 1.00 90.00 84 VAL A O 1
ATOM 632 N N . LEU A 1 85 ? 3.609 -11.719 -21.539 1.00 88.44 85 LEU A N 1
ATOM 633 C CA . LEU A 1 85 ? 4.407 -12.925 -21.323 1.00 88.44 85 LEU A CA 1
ATOM 634 C C . LEU A 1 85 ? 3.934 -13.748 -20.112 1.00 88.44 85 LEU A C 1
ATOM 636 O O . LEU A 1 85 ? 4.536 -14.776 -19.814 1.00 88.44 85 LEU A O 1
ATOM 640 N N . GLY A 1 86 ? 2.850 -13.334 -19.447 1.00 87.69 86 GLY A N 1
ATOM 641 C CA . GLY A 1 86 ? 2.278 -14.021 -18.287 1.00 87.69 86 GLY A CA 1
ATOM 642 C C . GLY A 1 86 ? 2.910 -13.649 -16.945 1.00 87.69 86 GLY A C 1
ATOM 643 O O . GLY A 1 86 ? 2.666 -14.344 -15.964 1.00 87.69 86 GLY A O 1
ATOM 644 N N . ALA A 1 87 ? 3.700 -12.574 -16.892 1.00 89.62 87 ALA A N 1
ATOM 645 C CA . ALA A 1 87 ? 4.367 -12.100 -15.683 1.00 89.62 87 ALA A CA 1
ATOM 646 C C . ALA A 1 87 ? 3.832 -10.720 -15.263 1.00 89.62 87 ALA A C 1
ATOM 648 O O . ALA A 1 87 ? 3.895 -9.765 -16.039 1.00 89.62 87 ALA A O 1
ATOM 649 N N . GLY A 1 88 ? 3.308 -10.623 -14.036 1.00 92.12 88 GLY A N 1
ATOM 650 C CA . GLY A 1 88 ? 2.961 -9.346 -13.403 1.00 92.12 88 GLY A CA 1
ATOM 651 C C . GLY A 1 88 ? 4.207 -8.492 -13.172 1.00 92.12 88 GLY A C 1
ATOM 652 O O . GLY A 1 88 ? 5.300 -9.038 -13.003 1.00 92.12 88 GLY A O 1
ATOM 653 N N . ILE A 1 89 ? 4.051 -7.166 -13.208 1.00 95.88 89 ILE A N 1
ATOM 654 C CA . ILE A 1 89 ? 5.156 -6.207 -13.116 1.00 95.88 89 ILE A CA 1
ATOM 655 C C . ILE A 1 89 ? 4.792 -4.993 -12.254 1.00 95.88 89 ILE A C 1
ATOM 657 O O . ILE A 1 89 ? 3.769 -4.351 -12.482 1.00 95.88 89 ILE A O 1
ATOM 661 N N . SER A 1 90 ? 5.689 -4.623 -11.341 1.00 95.88 90 SER A N 1
ATOM 662 C CA . SER A 1 90 ? 5.693 -3.331 -10.649 1.00 95.88 90 SER A CA 1
ATOM 663 C C . SER A 1 90 ? 6.769 -2.436 -11.260 1.00 95.88 90 SER A C 1
ATOM 665 O O . SER A 1 90 ? 7.896 -2.873 -11.505 1.00 95.88 90 SER A O 1
ATOM 667 N N . ILE A 1 91 ? 6.432 -1.178 -11.537 1.00 95.69 91 ILE A N 1
ATOM 668 C CA . ILE A 1 91 ? 7.332 -0.221 -12.189 1.00 95.69 91 ILE A CA 1
ATOM 669 C C . ILE A 1 91 ? 7.572 0.945 -11.245 1.00 95.69 91 ILE A C 1
ATOM 671 O O . ILE A 1 91 ? 6.611 1.619 -10.895 1.00 95.69 91 ILE A O 1
ATOM 675 N N . ASN A 1 92 ? 8.838 1.199 -10.902 1.00 94.81 92 ASN A N 1
ATOM 676 C CA . ASN A 1 92 ? 9.242 2.225 -9.936 1.00 94.81 92 ASN A CA 1
ATOM 677 C C . ASN A 1 92 ? 8.345 2.239 -8.679 1.00 94.81 92 ASN A C 1
ATOM 679 O O . ASN A 1 92 ? 7.807 3.297 -8.358 1.00 94.81 92 ASN A O 1
ATOM 683 N N . PRO A 1 93 ? 8.117 1.084 -8.017 1.00 92.31 93 PRO A N 1
ATOM 684 C CA . PRO A 1 93 ? 7.264 1.048 -6.839 1.00 92.31 93 PRO A CA 1
ATOM 685 C C . PRO A 1 93 ? 7.848 1.907 -5.717 1.00 92.31 93 PRO A C 1
ATOM 687 O O . PRO A 1 93 ? 9.054 1.861 -5.459 1.00 92.31 93 PRO A O 1
ATOM 690 N N . GLY A 1 94 ? 6.978 2.656 -5.047 1.00 88.25 94 GLY A N 1
ATOM 691 C CA . GLY A 1 94 ? 7.312 3.376 -3.824 1.00 88.25 94 GLY A CA 1
ATOM 692 C C . GLY A 1 94 ? 7.083 2.527 -2.574 1.00 88.25 94 GLY A C 1
ATOM 693 O O . GLY A 1 94 ? 6.714 1.353 -2.643 1.00 88.25 94 GLY A O 1
ATOM 694 N N . ILE A 1 95 ? 7.253 3.144 -1.401 1.00 85.12 95 ILE A N 1
ATOM 695 C CA . ILE A 1 95 ? 6.958 2.488 -0.118 1.00 85.12 95 ILE A CA 1
ATOM 696 C C . ILE A 1 95 ? 5.473 2.109 0.012 1.00 85.12 95 ILE A C 1
ATOM 698 O O . ILE A 1 95 ? 5.161 1.056 0.558 1.00 85.12 95 ILE A O 1
ATOM 702 N N . ALA A 1 96 ? 4.571 2.909 -0.563 1.00 80.44 96 ALA A N 1
ATOM 703 C CA . ALA A 1 96 ? 3.133 2.634 -0.582 1.00 80.44 96 ALA A CA 1
ATOM 704 C C . ALA A 1 96 ? 2.765 1.386 -1.412 1.00 80.44 96 ALA A C 1
ATOM 706 O O . ALA A 1 96 ? 1.767 0.725 -1.134 1.00 80.44 96 ALA A O 1
ATOM 707 N N . ASP A 1 97 ? 3.586 1.021 -2.405 1.00 84.88 97 ASP A N 1
ATOM 708 C CA . ASP A 1 97 ? 3.357 -0.149 -3.262 1.00 84.88 97 ASP A CA 1
ATOM 709 C C . ASP A 1 97 ? 3.971 -1.436 -2.692 1.00 84.88 97 ASP A C 1
ATOM 711 O O . ASP A 1 97 ? 3.779 -2.511 -3.265 1.00 84.88 97 ASP A O 1
ATOM 715 N N . TRP A 1 98 ? 4.714 -1.352 -1.579 1.00 85.69 98 TRP A N 1
ATOM 716 C CA . TRP A 1 98 ? 5.551 -2.435 -1.044 1.00 85.69 98 TRP A CA 1
ATOM 717 C C . TRP A 1 98 ? 4.800 -3.768 -0.874 1.00 85.69 98 TRP A C 1
ATOM 719 O O . TRP A 1 98 ? 5.360 -4.843 -1.090 1.00 85.69 98 TRP A O 1
ATOM 729 N N . ASN A 1 99 ? 3.505 -3.713 -0.559 1.00 77.38 99 ASN A N 1
ATOM 730 C CA . ASN A 1 99 ? 2.692 -4.903 -0.279 1.00 77.38 99 ASN A CA 1
ATOM 731 C C . ASN A 1 99 ? 1.992 -5.466 -1.513 1.00 77.38 99 ASN A C 1
ATOM 733 O O . ASN A 1 99 ? 1.614 -6.637 -1.531 1.00 77.38 99 ASN A O 1
ATOM 737 N N . ALA A 1 100 ? 1.829 -4.636 -2.538 1.00 84.25 100 ALA A N 1
ATOM 738 C CA . ALA A 1 100 ? 1.269 -5.008 -3.827 1.00 84.25 100 ALA A CA 1
ATOM 739 C C . ALA A 1 100 ? 2.372 -5.262 -4.867 1.00 84.25 100 ALA A C 1
ATOM 741 O O . ALA A 1 100 ? 2.096 -5.277 -6.068 1.00 84.25 100 ALA A O 1
ATOM 742 N N . LEU A 1 101 ? 3.618 -5.453 -4.415 1.00 90.75 101 LEU A N 1
ATOM 743 C CA . LEU A 1 101 ? 4.730 -5.762 -5.297 1.00 90.75 101 LEU A CA 1
ATOM 744 C C . LEU A 1 101 ? 4.468 -7.055 -6.058 1.00 90.75 101 LEU A C 1
ATOM 746 O O . LEU A 1 101 ? 4.274 -8.135 -5.496 1.00 90.75 101 LEU A O 1
ATOM 750 N N . GLU A 1 102 ? 4.535 -6.929 -7.371 1.00 94.38 102 GLU A N 1
ATOM 751 C CA . GLU A 1 102 ? 4.577 -8.054 -8.274 1.00 94.38 102 GLU A CA 1
ATOM 752 C C . GLU A 1 102 ? 5.934 -8.750 -8.167 1.00 94.38 102 GLU A C 1
ATOM 754 O O . GLU A 1 102 ? 6.952 -8.164 -7.790 1.00 94.38 102 GLU A O 1
ATOM 759 N N . ASN A 1 103 ? 5.980 -10.019 -8.568 1.00 93.56 103 ASN A N 1
ATOM 760 C CA . ASN A 1 103 ? 7.223 -10.789 -8.538 1.00 93.56 103 ASN A CA 1
ATOM 761 C C . ASN A 1 103 ? 8.334 -10.198 -9.434 1.00 93.56 103 ASN A C 1
ATOM 763 O O . ASN A 1 103 ? 9.514 -10.482 -9.219 1.00 93.56 103 ASN A O 1
ATOM 767 N N . HIS A 1 104 ? 7.971 -9.387 -10.432 1.00 96.19 104 HIS A N 1
ATOM 768 C CA . HIS A 1 104 ? 8.918 -8.685 -11.291 1.00 96.19 104 HIS A CA 1
ATOM 769 C C . HIS A 1 104 ? 8.868 -7.189 -11.016 1.00 96.19 104 HIS A C 1
ATOM 771 O O . HIS A 1 104 ? 7.821 -6.558 -11.151 1.00 96.19 104 HIS A O 1
ATOM 777 N N . VAL A 1 105 ? 10.022 -6.603 -10.710 1.00 96.94 105 VAL A N 1
ATOM 778 C CA . VAL A 1 105 ? 10.144 -5.169 -10.440 1.00 96.94 105 VAL A CA 1
ATOM 779 C C . VAL A 1 105 ? 11.087 -4.536 -11.451 1.00 96.94 105 VAL A C 1
ATOM 781 O O . VAL A 1 105 ? 12.203 -5.011 -11.658 1.00 96.94 105 VAL A O 1
ATOM 784 N N . VAL A 1 106 ? 10.657 -3.447 -12.082 1.00 97.31 106 VAL A N 1
ATOM 785 C CA . VAL A 1 106 ? 11.501 -2.642 -12.971 1.00 97.31 106 VAL A CA 1
ATOM 786 C C . VAL A 1 106 ? 11.718 -1.273 -12.350 1.00 97.31 106 VAL A C 1
ATOM 788 O O . VAL A 1 106 ? 10.761 -0.540 -12.116 1.00 97.31 106 VAL A O 1
ATOM 791 N N . LEU A 1 107 ? 12.983 -0.925 -12.135 1.00 97.44 107 LEU A N 1
ATOM 792 C CA . LEU A 1 107 ? 13.420 0.356 -11.602 1.00 97.44 107 LEU A CA 1
ATOM 793 C C . LEU A 1 107 ? 14.176 1.147 -12.672 1.00 97.44 107 LEU A C 1
ATOM 795 O O . LEU A 1 107 ? 15.079 0.636 -13.343 1.00 97.44 107 LEU A O 1
ATOM 799 N N . GLY A 1 108 ? 13.828 2.419 -12.816 1.00 97.19 108 GLY A N 1
ATOM 800 C CA . GLY A 1 108 ? 14.719 3.415 -13.390 1.00 97.19 108 GLY A CA 1
ATOM 801 C C . GLY A 1 108 ? 15.911 3.634 -12.459 1.00 97.19 108 GLY A C 1
ATOM 802 O O . GLY A 1 108 ? 15.779 3.511 -11.245 1.00 97.19 108 GLY A O 1
ATOM 803 N N . ILE A 1 109 ? 17.074 3.955 -13.021 1.00 96.56 109 ILE A N 1
ATOM 804 C CA . ILE A 1 109 ? 18.285 4.203 -12.231 1.00 96.56 109 ILE A CA 1
ATOM 805 C C . ILE A 1 109 ? 18.086 5.334 -11.217 1.00 96.56 109 ILE A C 1
ATOM 807 O O . ILE A 1 109 ? 18.602 5.223 -10.117 1.00 96.56 109 ILE A O 1
ATOM 811 N N . ASP A 1 110 ? 17.296 6.357 -11.553 1.00 94.44 110 ASP A N 1
ATOM 812 C CA . ASP A 1 110 ? 16.997 7.468 -10.644 1.00 94.44 110 ASP A CA 1
ATOM 813 C C . ASP A 1 110 ? 16.253 6.960 -9.400 1.00 94.44 110 ASP A C 1
ATOM 815 O O . ASP A 1 110 ? 16.741 7.133 -8.290 1.00 94.44 110 ASP A O 1
ATOM 819 N N . THR A 1 111 ? 15.166 6.204 -9.591 1.00 93.94 111 THR A N 1
ATOM 820 C CA . THR A 1 111 ? 14.404 5.578 -8.496 1.00 93.94 111 THR A CA 1
ATOM 821 C C . THR A 1 111 ? 15.234 4.562 -7.713 1.00 93.94 111 THR A C 1
ATOM 823 O O . THR A 1 111 ? 15.121 4.467 -6.500 1.00 93.94 111 THR A O 1
ATOM 826 N N . ALA A 1 112 ? 16.105 3.800 -8.379 1.00 93.56 112 ALA A N 1
ATOM 827 C CA . ALA A 1 112 ? 16.977 2.838 -7.704 1.00 93.56 112 ALA A CA 1
ATOM 828 C C . ALA A 1 112 ? 18.037 3.499 -6.801 1.00 93.56 112 ALA A C 1
ATOM 830 O O . ALA A 1 112 ? 18.637 2.811 -5.977 1.00 93.56 112 ALA A O 1
ATOM 831 N N . LEU A 1 113 ? 18.306 4.794 -6.997 1.00 94.75 113 LEU A N 1
ATOM 832 C CA . LEU A 1 113 ? 19.245 5.586 -6.204 1.00 94.75 113 LEU A CA 1
ATOM 833 C C . LEU A 1 113 ? 18.554 6.440 -5.134 1.00 94.75 113 LEU A C 1
ATOM 835 O O . LEU A 1 113 ? 19.255 7.048 -4.326 1.00 94.75 113 LEU A O 1
ATOM 839 N N . GLU A 1 114 ? 17.222 6.514 -5.136 1.00 92.19 114 GLU A N 1
ATOM 840 C CA . GLU A 1 114 ? 16.461 7.201 -4.093 1.00 92.19 114 GLU A CA 1
ATOM 841 C C . GLU A 1 114 ? 16.632 6.493 -2.743 1.00 92.19 114 GLU A C 1
ATOM 843 O O . GLU A 1 114 ? 16.778 5.268 -2.665 1.00 92.19 114 GLU A O 1
ATOM 848 N N . ASP A 1 115 ? 16.611 7.276 -1.663 1.00 88.56 115 ASP A N 1
ATOM 849 C CA . ASP A 1 115 ? 16.680 6.733 -0.312 1.00 88.56 115 ASP A CA 1
ATOM 850 C C . ASP A 1 115 ? 15.426 5.898 -0.034 1.00 88.56 115 ASP A C 1
ATOM 852 O O . ASP A 1 115 ? 14.303 6.402 -0.021 1.00 88.56 115 ASP A O 1
ATOM 856 N N . PHE A 1 116 ? 15.631 4.608 0.222 1.00 86.06 116 PHE A N 1
ATOM 857 C CA . PHE A 1 116 ? 14.572 3.676 0.586 1.00 86.06 116 PHE A CA 1
ATOM 858 C C . PHE A 1 116 ? 14.792 3.184 2.022 1.00 86.06 116 PHE A C 1
ATOM 860 O O . PHE A 1 116 ? 15.935 2.898 2.403 1.00 86.06 116 PHE A O 1
ATOM 867 N N . PRO A 1 117 ? 13.739 3.079 2.853 1.00 85.25 117 PRO A N 1
ATOM 868 C CA . PRO A 1 117 ? 13.892 2.662 4.240 1.00 85.25 117 PRO A CA 1
ATOM 869 C C . PRO A 1 117 ? 14.523 1.270 4.350 1.00 85.25 117 PRO A C 1
ATOM 871 O O . PRO A 1 117 ? 14.183 0.346 3.616 1.00 85.25 117 PRO A O 1
ATOM 874 N N . SER A 1 118 ? 15.408 1.094 5.334 1.00 85.38 118 SER A N 1
ATOM 875 C CA . SER A 1 118 ? 16.060 -0.195 5.607 1.00 85.38 118 SER A CA 1
ATOM 876 C C . SER A 1 118 ? 15.094 -1.266 6.127 1.00 85.38 118 SER A C 1
ATOM 878 O O . SER A 1 118 ? 15.379 -2.458 6.022 1.00 85.38 118 SER A O 1
ATOM 880 N N . GLN A 1 119 ? 13.959 -0.846 6.689 1.00 82.94 119 GLN A N 1
ATOM 881 C CA . GLN A 1 119 ? 12.885 -1.708 7.175 1.00 82.94 119 GLN A CA 1
ATOM 882 C C . GLN A 1 119 ? 11.547 -1.247 6.584 1.00 82.94 119 GLN A C 1
ATOM 884 O O . GLN A 1 119 ? 10.772 -0.592 7.279 1.00 82.94 119 GLN A O 1
ATOM 889 N N . PRO A 1 120 ? 11.258 -1.561 5.311 1.00 82.06 120 PRO A N 1
ATOM 890 C CA . PRO A 1 120 ? 10.013 -1.134 4.673 1.00 82.06 120 PRO A CA 1
ATOM 891 C C . PRO A 1 120 ? 8.774 -1.707 5.369 1.00 82.06 120 PRO A C 1
ATOM 893 O O . PRO A 1 120 ? 7.781 -1.007 5.521 1.00 82.06 120 PRO A O 1
ATOM 896 N N . ASP A 1 121 ? 8.862 -2.923 5.917 1.00 78.38 121 ASP A N 1
ATOM 897 C CA . ASP A 1 121 ? 7.767 -3.534 6.683 1.00 78.38 121 ASP A CA 1
ATOM 898 C C . ASP A 1 121 ? 7.409 -2.756 7.966 1.00 78.38 121 ASP A C 1
ATOM 900 O O . ASP A 1 121 ? 6.309 -2.910 8.498 1.00 78.38 121 ASP A O 1
ATOM 904 N N . ALA A 1 122 ? 8.308 -1.904 8.479 1.00 76.50 122 ALA A N 1
ATOM 905 C CA . ALA A 1 122 ? 8.013 -1.044 9.627 1.00 76.50 122 ALA A CA 1
ATOM 906 C C . ALA A 1 122 ? 7.025 0.083 9.274 1.00 76.50 122 ALA A C 1
ATOM 908 O O . ALA A 1 122 ? 6.310 0.563 10.153 1.00 76.50 122 ALA A O 1
ATOM 909 N N . PHE A 1 123 ? 6.935 0.441 7.990 1.00 77.25 123 PHE A N 1
ATOM 910 C CA . PHE A 1 123 ? 5.987 1.411 7.439 1.00 77.25 123 PHE A CA 1
ATOM 911 C C . PHE A 1 123 ? 4.639 0.770 7.095 1.00 77.25 123 PHE A C 1
ATOM 913 O O . PHE A 1 123 ? 3.854 1.340 6.353 1.00 77.25 123 PHE A O 1
ATOM 920 N N . ARG A 1 124 ? 4.349 -0.411 7.646 1.00 81.44 124 ARG A N 1
ATOM 921 C CA . ARG A 1 124 ? 3.038 -1.057 7.595 1.00 81.44 124 ARG A CA 1
ATOM 922 C C . ARG A 1 124 ? 2.424 -1.062 8.985 1.00 81.44 124 ARG A C 1
ATOM 924 O O . ARG A 1 124 ? 3.136 -1.266 9.971 1.00 81.44 124 ARG A O 1
ATOM 931 N N . LEU A 1 125 ? 1.104 -0.942 9.081 1.00 87.19 125 LEU A N 1
ATOM 932 C CA . LEU A 1 125 ? 0.365 -1.257 10.304 1.00 87.19 125 LEU A CA 1
ATOM 933 C C . LEU A 1 125 ? -0.664 -2.353 10.028 1.00 87.19 125 LEU A C 1
ATOM 935 O O . LEU A 1 125 ? -1.719 -2.112 9.448 1.00 87.19 125 LEU A O 1
ATOM 939 N N . GLU A 1 126 ? -0.338 -3.577 10.448 1.00 89.06 126 GLU A N 1
ATOM 940 C CA . GLU A 1 126 ? -1.247 -4.718 10.351 1.00 89.06 126 GLU A CA 1
ATOM 941 C C . GLU A 1 126 ? -2.191 -4.764 11.559 1.00 89.06 126 GLU A C 1
ATOM 943 O O . GLU A 1 126 ? -1.775 -4.876 12.718 1.00 89.06 126 GLU A O 1
ATOM 948 N N . LEU A 1 127 ? -3.485 -4.690 11.264 1.00 90.94 127 LEU A N 1
ATOM 949 C CA . LEU A 1 127 ? -4.581 -4.859 12.204 1.00 90.94 127 LEU A CA 1
ATOM 950 C C . LEU A 1 127 ? -5.033 -6.309 12.168 1.00 90.94 127 LEU A C 1
ATOM 952 O O . LEU A 1 127 ? -5.371 -6.816 11.100 1.00 90.94 127 LEU A O 1
ATOM 956 N N . ALA A 1 128 ? -5.105 -6.960 13.322 1.00 93.94 128 ALA A N 1
ATOM 957 C CA . ALA A 1 128 ? -5.638 -8.307 13.438 1.00 93.94 128 ALA A CA 1
ATOM 958 C C . ALA A 1 128 ? -6.525 -8.434 14.679 1.00 93.94 128 ALA A C 1
ATOM 960 O O . ALA A 1 128 ? -6.133 -8.069 15.786 1.00 93.94 128 ALA A O 1
ATOM 961 N N . THR A 1 129 ? -7.730 -8.975 14.500 1.00 94.81 129 THR A N 1
ATOM 962 C CA . THR A 1 129 ? -8.654 -9.240 15.614 1.00 94.81 129 THR A CA 1
ATOM 963 C C . THR A 1 129 ? -8.011 -10.169 16.652 1.00 94.81 129 THR A C 1
ATOM 965 O O . THR A 1 129 ? -7.399 -11.172 16.275 1.00 94.81 129 THR A O 1
ATOM 968 N N . GLY A 1 130 ? -8.164 -9.852 17.939 1.00 92.50 130 GLY A N 1
ATOM 969 C CA . GLY A 1 130 ? -7.561 -10.555 19.079 1.00 92.50 130 GLY A CA 1
ATOM 970 C C . GLY A 1 130 ? -6.119 -10.145 19.402 1.00 92.50 130 GLY A C 1
ATOM 971 O O . GLY A 1 130 ? -5.518 -10.705 20.319 1.00 92.50 130 GLY A O 1
ATOM 972 N N . GLN A 1 131 ? -5.534 -9.201 18.655 1.00 92.06 131 GLN A N 1
ATOM 973 C CA . GLN A 1 131 ? -4.237 -8.616 19.000 1.00 92.06 131 GLN A CA 1
ATOM 974 C C . GLN A 1 131 ? -4.394 -7.448 19.971 1.00 92.06 131 GLN A C 1
ATOM 976 O O . GLN A 1 131 ? -5.411 -6.749 19.977 1.00 92.06 131 GLN A O 1
ATOM 981 N N . LYS A 1 132 ? -3.348 -7.237 20.775 1.00 91.62 132 LYS A N 1
ATOM 982 C CA . LYS A 1 132 ? -3.265 -6.110 21.699 1.00 91.62 132 LYS A CA 1
ATOM 983 C C . LYS A 1 132 ? -2.523 -4.944 21.066 1.00 91.62 132 LYS A C 1
ATOM 985 O O . LYS A 1 132 ? -1.419 -5.122 20.558 1.00 91.62 132 LYS A O 1
ATOM 990 N N . TYR A 1 133 ? -3.114 -3.766 21.167 1.00 87.19 133 TYR A N 1
ATOM 991 C CA . TYR A 1 133 ? -2.561 -2.499 20.725 1.00 87.19 133 TYR A CA 1
ATOM 992 C C . TYR A 1 133 ? -2.791 -1.493 21.843 1.00 87.19 133 TYR A C 1
ATOM 994 O O . TYR A 1 133 ? -3.939 -1.245 22.215 1.00 87.19 133 TYR A O 1
ATOM 1002 N N . THR A 1 134 ? -1.724 -0.908 22.383 1.00 86.75 134 THR A N 1
ATOM 1003 C CA . THR A 1 134 ? -1.931 0.238 23.267 1.00 86.75 134 THR A CA 1
ATOM 1004 C C . THR A 1 134 ? -2.462 1.392 22.423 1.00 86.75 134 THR A C 1
ATOM 1006 O O . THR A 1 134 ? -2.032 1.604 21.285 1.00 86.75 134 THR A O 1
ATOM 1009 N N . ARG A 1 135 ? -3.450 2.114 22.954 1.00 82.75 135 ARG A N 1
ATOM 1010 C CA . ARG A 1 135 ? -4.128 3.175 22.203 1.00 82.75 135 ARG A CA 1
ATOM 1011 C C . ARG A 1 135 ? -3.152 4.241 21.709 1.00 82.75 135 ARG A C 1
ATOM 1013 O O . ARG A 1 135 ? -3.250 4.647 20.558 1.00 82.75 135 ARG A O 1
ATOM 1020 N N . ASP A 1 136 ? -2.217 4.659 22.555 1.00 84.69 136 ASP A N 1
ATOM 1021 C CA . ASP A 1 136 ? -1.270 5.724 22.223 1.00 84.69 136 ASP A CA 1
ATOM 1022 C C . ASP A 1 136 ? -0.283 5.276 21.134 1.00 84.69 136 ASP A C 1
ATOM 1024 O O . ASP A 1 136 ? -0.191 5.935 20.103 1.00 84.69 136 ASP A O 1
ATOM 1028 N N . GLU A 1 137 ? 0.346 4.099 21.268 1.00 85.44 137 GLU A N 1
ATOM 1029 C CA . GLU A 1 137 ? 1.263 3.575 20.236 1.00 85.44 13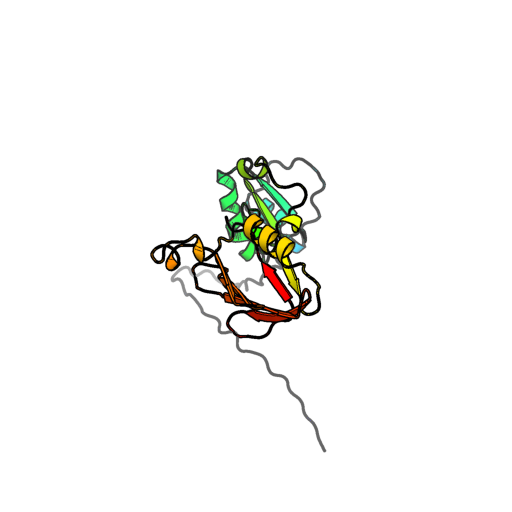7 GLU A CA 1
ATOM 1030 C C . GLU A 1 137 ? 0.556 3.370 18.893 1.00 85.44 137 GLU A C 1
ATOM 1032 O O . GLU A 1 137 ? 1.147 3.543 17.826 1.00 85.44 137 GLU A O 1
ATOM 1037 N N . PHE A 1 138 ? -0.716 2.977 18.933 1.00 88.00 138 PHE A N 1
ATOM 1038 C CA . PHE A 1 138 ? -1.506 2.765 17.734 1.00 88.00 138 PHE A CA 1
ATOM 1039 C C . PHE A 1 138 ? -1.791 4.070 16.990 1.00 88.00 138 PHE A C 1
ATOM 1041 O O . PHE A 1 138 ? -1.646 4.134 15.769 1.00 88.00 138 PHE A O 1
ATOM 1048 N N . LEU A 1 139 ? -2.171 5.112 17.729 1.00 90.88 139 LEU A N 1
ATOM 1049 C CA . LEU A 1 139 ? -2.441 6.433 17.176 1.00 90.88 139 LEU A CA 1
ATOM 1050 C C . LEU A 1 139 ? -1.163 7.093 16.650 1.00 90.88 139 LEU A C 1
ATOM 1052 O O . LEU A 1 139 ? -1.170 7.593 15.527 1.00 90.88 139 LEU A O 1
ATOM 1056 N N . ASP A 1 140 ? -0.066 7.012 17.401 1.00 90.00 140 ASP A N 1
ATOM 1057 C CA . ASP A 1 140 ? 1.244 7.509 16.969 1.00 90.00 140 ASP A CA 1
ATOM 1058 C C . ASP A 1 140 ? 1.686 6.830 15.667 1.00 90.00 140 ASP A C 1
ATOM 1060 O O . ASP A 1 140 ? 2.245 7.462 14.770 1.00 90.00 140 ASP A O 1
ATOM 1064 N N . ARG A 1 141 ? 1.395 5.532 15.521 1.00 89.44 141 ARG A N 1
ATOM 1065 C CA . ARG A 1 141 ? 1.730 4.786 14.307 1.00 89.44 141 ARG A CA 1
ATOM 1066 C C . ARG A 1 141 ? 0.858 5.166 13.114 1.00 89.44 141 ARG A C 1
ATOM 1068 O O . ARG A 1 141 ? 1.369 5.178 12.003 1.00 89.44 141 ARG A O 1
ATOM 1075 N N . LEU A 1 142 ? -0.417 5.496 13.313 1.00 91.75 142 LEU A N 1
ATOM 1076 C CA . LEU A 1 142 ? -1.267 6.036 12.243 1.00 91.75 142 LEU A CA 1
ATOM 1077 C C . LEU A 1 142 ? -0.751 7.388 11.748 1.00 91.75 142 LEU A C 1
ATOM 1079 O O . LEU A 1 142 ? -0.646 7.594 10.540 1.00 91.75 142 LEU A O 1
ATOM 1083 N N . GLU A 1 143 ? -0.376 8.272 12.672 1.00 90.81 143 GLU A N 1
ATOM 1084 C CA . GLU A 1 143 ? 0.215 9.573 12.342 1.00 90.81 143 GLU A CA 1
ATOM 1085 C C . GLU A 1 143 ? 1.561 9.397 11.616 1.00 90.81 143 GLU A C 1
ATOM 1087 O O . GLU A 1 143 ? 1.814 10.060 10.612 1.00 90.81 143 GLU A O 1
ATOM 1092 N N . ALA A 1 144 ? 2.389 8.430 12.031 1.00 88.31 144 ALA A N 1
ATOM 1093 C CA . ALA A 1 144 ? 3.637 8.085 11.343 1.00 88.31 144 ALA A CA 1
ATOM 1094 C C . ALA A 1 144 ? 3.429 7.513 9.926 1.00 88.31 144 ALA A C 1
ATOM 1096 O O . ALA A 1 144 ? 4.324 7.617 9.088 1.00 88.31 144 ALA A O 1
ATOM 1097 N N . LEU A 1 145 ? 2.262 6.924 9.649 1.00 88.56 145 LEU A N 1
ATOM 1098 C CA . LEU A 1 145 ? 1.845 6.497 8.310 1.00 88.56 145 LEU A CA 1
ATOM 1099 C C . LEU A 1 145 ? 1.224 7.636 7.483 1.00 88.56 145 LEU A C 1
ATOM 1101 O O . LEU A 1 145 ? 0.790 7.394 6.361 1.00 88.56 145 LEU A O 1
ATOM 1105 N N . GLY A 1 146 ? 1.162 8.857 8.017 1.00 89.69 146 GLY A N 1
ATOM 1106 C CA . GLY A 1 146 ? 0.624 10.032 7.332 1.00 89.69 146 GLY A CA 1
ATOM 1107 C C . GLY A 1 146 ? -0.884 10.228 7.485 1.00 89.69 146 GLY A C 1
ATOM 1108 O O . GLY A 1 146 ? -1.423 11.167 6.909 1.00 89.69 146 GLY A O 1
ATOM 1109 N N . TYR A 1 147 ? -1.583 9.389 8.259 1.00 93.06 147 TYR A N 1
ATOM 1110 C CA . TYR A 1 147 ? -3.010 9.595 8.508 1.00 93.06 147 TYR A CA 1
ATOM 1111 C C . TYR A 1 147 ? -3.212 10.744 9.489 1.00 93.06 147 TYR A C 1
ATOM 1113 O O . TYR A 1 147 ? -2.679 10.736 10.599 1.00 93.06 147 TYR A O 1
ATOM 1121 N N . GLU A 1 148 ? -4.056 11.697 9.114 1.00 92.50 148 GLU A N 1
ATOM 1122 C CA . GLU A 1 148 ? -4.375 12.835 9.969 1.00 92.50 148 GLU A CA 1
ATOM 1123 C C . GLU A 1 148 ? -5.634 12.594 10.807 1.00 92.50 148 GLU A C 1
ATOM 1125 O O . GLU A 1 148 ? -6.528 11.830 10.442 1.00 92.50 148 GLU A O 1
ATOM 1130 N N . ARG A 1 149 ? -5.742 13.274 11.949 1.00 94.69 149 ARG A N 1
ATOM 1131 C CA . ARG A 1 149 ? -6.990 13.294 12.722 1.00 94.69 149 ARG A CA 1
ATOM 1132 C C . ARG A 1 149 ? -8.016 14.165 12.016 1.00 94.69 149 ARG A C 1
ATOM 1134 O O . ARG A 1 149 ? -7.714 15.309 11.697 1.00 94.69 149 ARG A O 1
ATOM 1141 N N . GLU A 1 150 ? -9.254 13.686 11.903 1.00 94.31 150 GLU A N 1
ATOM 1142 C CA . GLU A 1 150 ? -10.374 14.452 11.329 1.00 94.31 150 GLU A CA 1
ATOM 1143 C C . GLU A 1 150 ? -10.524 15.833 11.991 1.00 94.31 150 GLU A C 1
ATOM 1145 O O . GLU A 1 150 ? -10.778 16.821 11.317 1.00 94.31 150 GLU A O 1
ATOM 1150 N N . ALA A 1 151 ? -10.284 15.927 13.305 1.00 91.44 151 ALA A N 1
ATOM 1151 C CA . ALA A 1 151 ? -10.367 17.180 14.059 1.00 91.44 151 ALA A CA 1
ATOM 1152 C C . ALA A 1 151 ? -9.333 18.251 13.653 1.00 91.44 151 ALA A C 1
ATOM 1154 O O . ALA A 1 151 ? -9.514 19.418 13.998 1.00 91.44 151 ALA A O 1
ATOM 1155 N N . ASN A 1 152 ? -8.257 17.864 12.963 1.00 92.31 152 ASN A N 1
ATOM 1156 C CA . ASN A 1 152 ? -7.232 18.780 12.460 1.00 92.31 152 ASN A CA 1
ATOM 1157 C C . ASN A 1 152 ? -7.519 19.244 11.024 1.00 92.31 152 ASN A C 1
ATOM 1159 O O . ASN A 1 152 ? -6.838 20.143 10.536 1.00 92.31 152 ASN A O 1
ATOM 1163 N N . LEU A 1 153 ? -8.501 18.634 10.358 1.00 90.81 153 LEU A N 1
ATOM 1164 C CA . LEU A 1 153 ? -8.851 18.913 8.975 1.00 90.81 153 LEU A CA 1
ATOM 1165 C C . LEU A 1 153 ? -10.043 19.862 8.903 1.00 90.81 153 LEU A C 1
ATOM 1167 O O . LEU A 1 153 ? -11.021 19.737 9.645 1.00 90.81 153 LEU A O 1
ATOM 1171 N N . ASP A 1 154 ? -9.995 20.779 7.944 1.00 92.06 154 ASP A N 1
ATOM 1172 C CA . ASP A 1 154 ? -11.163 21.571 7.597 1.00 92.06 154 ASP A CA 1
ATOM 1173 C C . ASP A 1 154 ? -12.190 20.699 6.863 1.00 92.06 154 ASP A C 1
ATOM 1175 O O . ASP A 1 154 ? -11.858 19.833 6.050 1.00 92.06 154 ASP A O 1
ATOM 1179 N N . ALA A 1 155 ? -13.479 20.970 7.088 1.00 87.81 155 ALA A N 1
ATOM 1180 C CA . ALA A 1 155 ? -14.562 20.215 6.453 1.00 87.81 155 ALA A CA 1
ATOM 1181 C C . ALA A 1 155 ? -14.493 20.234 4.911 1.00 87.81 155 ALA A C 1
ATOM 1183 O O . ALA A 1 155 ? -14.964 19.305 4.259 1.00 87.81 155 ALA A O 1
ATOM 1184 N N . SER A 1 156 ? -13.897 21.277 4.318 1.00 89.44 156 SER A N 1
ATOM 1185 C CA . SER A 1 156 ? -13.682 21.396 2.869 1.00 89.44 156 SER A CA 1
ATOM 1186 C C . SER A 1 156 ? -12.566 20.509 2.314 1.00 89.44 156 SER A C 1
ATOM 1188 O O . SER A 1 156 ? -12.466 20.363 1.090 1.00 89.44 156 SER A O 1
ATOM 1190 N N . ASP A 1 157 ? -11.721 19.958 3.183 1.00 88.25 157 ASP A N 1
ATOM 1191 C CA . ASP A 1 157 ? -10.548 19.175 2.798 1.00 88.25 157 ASP A CA 1
ATOM 1192 C C . ASP A 1 157 ? -10.757 17.674 2.994 1.00 88.25 157 ASP A C 1
ATOM 1194 O O . ASP A 1 157 ? -10.155 16.896 2.264 1.00 88.25 157 ASP A O 1
ATOM 1198 N N . LEU A 1 158 ? -11.714 17.258 3.833 1.00 86.31 158 LEU A N 1
ATOM 1199 C CA . LEU A 1 158 ? -12.048 15.845 4.069 1.00 86.31 158 LEU A CA 1
ATOM 1200 C C . LEU A 1 158 ? -12.293 15.029 2.787 1.00 86.31 158 LEU A C 1
ATOM 1202 O O . LEU A 1 158 ? -11.955 13.848 2.730 1.00 86.31 158 LEU A O 1
ATOM 1206 N N . GLU A 1 159 ? -12.889 15.628 1.753 1.00 84.88 159 GLU A N 1
ATOM 1207 C CA . GLU A 1 159 ? -13.128 14.937 0.476 1.00 84.88 159 GLU A CA 1
ATOM 1208 C C . GLU A 1 159 ? -11.856 14.775 -0.372 1.00 84.88 159 GLU A C 1
ATOM 1210 O O . GLU A 1 159 ? -11.788 13.872 -1.207 1.00 84.88 159 GLU A O 1
ATOM 1215 N N . LYS A 1 160 ? -10.858 15.641 -0.166 1.00 86.75 160 LYS A N 1
ATOM 1216 C CA . LYS A 1 160 ? -9.590 15.669 -0.911 1.00 86.75 160 LYS A CA 1
ATOM 1217 C C . LYS A 1 160 ? -8.478 14.911 -0.195 1.00 86.75 160 LYS A C 1
ATOM 1219 O O . LYS A 1 160 ? -7.558 14.451 -0.862 1.00 86.75 160 LYS A O 1
ATOM 1224 N N . THR A 1 161 ? -8.553 14.794 1.128 1.00 86.69 161 THR A N 1
ATOM 1225 C CA . THR A 1 161 ? -7.564 14.080 1.931 1.00 86.69 161 THR A CA 1
ATOM 1226 C C . THR A 1 161 ? -7.597 12.591 1.605 1.00 86.69 161 THR A C 1
ATOM 1228 O O . THR A 1 161 ? -8.659 11.958 1.587 1.00 86.69 161 THR A O 1
ATOM 1231 N N . GLU A 1 162 ? -6.419 12.024 1.347 1.00 86.75 162 GLU A N 1
ATOM 1232 C CA . GLU A 1 162 ? -6.290 10.614 0.989 1.00 86.75 162 GLU A CA 1
ATOM 1233 C C . GLU A 1 162 ? -6.684 9.697 2.143 1.00 86.75 162 GLU A C 1
ATOM 1235 O O . GLU A 1 162 ? -7.444 8.754 1.936 1.00 86.75 162 GLU A O 1
ATOM 1240 N N . GLY A 1 163 ? -6.278 10.023 3.368 1.00 91.69 163 GLY A N 1
ATOM 1241 C CA . GLY A 1 163 ? -6.688 9.277 4.545 1.00 91.69 163 GLY A CA 1
ATOM 1242 C C . GLY A 1 163 ? -6.661 10.107 5.817 1.00 91.69 163 GLY A C 1
ATOM 1243 O O . GLY A 1 163 ? -5.815 10.973 6.022 1.00 91.69 163 GLY A O 1
ATOM 1244 N N . TYR A 1 164 ? -7.631 9.837 6.677 1.00 94.62 164 TYR A N 1
ATOM 1245 C CA . TYR A 1 164 ? -7.750 10.441 7.995 1.00 94.62 164 TYR A CA 1
ATOM 1246 C C . TYR A 1 164 ? -8.457 9.472 8.931 1.00 94.62 164 TYR A C 1
ATOM 1248 O O . TYR A 1 164 ? -9.075 8.498 8.491 1.00 94.62 164 TYR A O 1
ATOM 1256 N N . PHE A 1 165 ? -8.396 9.736 10.227 1.00 95.50 165 PHE A N 1
ATOM 1257 C CA . PHE A 1 165 ? -9.075 8.925 11.221 1.00 95.50 165 PHE A CA 1
ATOM 1258 C C . PHE A 1 165 ? -9.813 9.762 12.260 1.00 95.50 165 PHE A C 1
ATOM 1260 O O . PHE A 1 165 ? -9.476 10.911 12.547 1.00 95.50 165 PHE A O 1
ATOM 1267 N N . ASN A 1 166 ? -10.818 9.141 12.862 1.00 95.38 166 ASN A N 1
ATOM 1268 C CA . ASN A 1 166 ? -11.609 9.698 13.940 1.00 95.38 166 ASN A CA 1
ATOM 1269 C C . ASN A 1 166 ? -11.813 8.655 15.035 1.00 95.38 166 ASN A C 1
ATOM 1271 O O . ASN A 1 166 ? -11.937 7.456 14.778 1.00 95.38 166 ASN A O 1
ATOM 1275 N N . VAL A 1 167 ? -11.839 9.130 16.273 1.00 94.50 167 VAL A N 1
ATOM 1276 C CA . VAL A 1 167 ? -11.881 8.306 17.471 1.00 94.50 167 VAL A CA 1
ATOM 1277 C C . VAL A 1 167 ? -13.176 8.592 18.222 1.00 94.50 167 VAL A C 1
ATOM 1279 O O . VAL A 1 167 ? -13.379 9.691 18.735 1.00 94.50 167 VAL A O 1
ATOM 1282 N N . ILE A 1 168 ? -14.041 7.586 18.334 1.00 93.62 168 ILE A N 1
ATOM 1283 C CA . ILE A 1 168 ? -15.348 7.677 18.989 1.00 93.62 168 ILE A CA 1
ATOM 1284 C C . ILE A 1 168 ? -15.398 6.635 20.110 1.00 93.62 168 ILE A C 1
ATOM 1286 O O . ILE A 1 168 ? -15.699 5.464 19.881 1.00 93.62 168 ILE A O 1
ATOM 1290 N N . GLY A 1 169 ? -15.086 7.056 21.340 1.00 92.31 169 GLY A N 1
ATOM 1291 C CA . GLY A 1 169 ? -14.971 6.138 22.479 1.00 92.31 169 GLY A CA 1
ATOM 1292 C C . GLY A 1 169 ? -13.879 5.095 22.231 1.00 92.31 169 GLY A C 1
ATOM 1293 O O . GLY A 1 169 ? -12.713 5.460 22.067 1.00 92.31 169 GLY A O 1
ATOM 1294 N N . ASP A 1 170 ? -14.272 3.824 22.150 1.00 92.44 170 ASP A N 1
ATOM 1295 C CA . ASP A 1 170 ? -13.382 2.687 21.859 1.00 92.44 170 ASP A CA 1
ATOM 1296 C C . ASP A 1 170 ? -13.429 2.247 20.388 1.00 92.44 170 ASP A C 1
ATOM 1298 O O . ASP A 1 170 ? -12.883 1.216 20.007 1.00 92.44 170 ASP A O 1
ATOM 1302 N N . THR A 1 171 ? -14.096 3.023 19.535 1.00 94.00 171 THR A N 1
ATOM 1303 C CA . THR A 1 171 ? -14.126 2.798 18.091 1.00 94.00 171 THR A CA 1
ATOM 1304 C C . THR A 1 171 ? -13.188 3.769 17.395 1.00 94.00 171 THR A C 1
ATOM 1306 O O . THR A 1 171 ? -13.299 4.983 17.562 1.00 94.00 171 THR A O 1
ATOM 1309 N N . LEU A 1 172 ? -12.301 3.236 16.564 1.00 94.62 172 LEU A N 1
ATOM 1310 C CA . LEU A 1 172 ? -11.541 3.997 15.589 1.00 94.62 172 LEU A CA 1
ATOM 1311 C C . LEU A 1 172 ? -12.162 3.808 14.204 1.00 94.62 172 LEU A C 1
ATOM 1313 O O . LEU A 1 172 ? -12.378 2.681 13.754 1.00 94.62 172 LEU A O 1
ATOM 1317 N N . GLN A 1 173 ? -12.419 4.913 13.519 1.00 95.94 173 GLN A N 1
ATOM 1318 C CA . GLN A 1 173 ? -12.846 4.936 12.129 1.00 95.94 173 GLN A CA 1
ATOM 1319 C C . GLN A 1 173 ? -11.743 5.576 11.291 1.00 95.94 173 GLN A C 1
ATOM 1321 O O . GLN A 1 173 ? -11.347 6.704 11.558 1.00 95.94 173 GLN A O 1
ATOM 1326 N N . ILE A 1 174 ? -11.243 4.857 10.294 1.00 95.50 174 ILE A N 1
ATOM 1327 C CA . ILE A 1 174 ? -10.152 5.283 9.419 1.00 95.50 174 ILE A CA 1
ATOM 1328 C C . ILE A 1 174 ? -10.682 5.298 7.994 1.00 95.50 174 ILE A C 1
ATOM 1330 O O . ILE A 1 174 ? -11.184 4.287 7.509 1.00 95.50 174 ILE A O 1
ATOM 1334 N N . ARG A 1 175 ? -10.543 6.418 7.299 1.00 94.50 175 ARG A N 1
ATOM 1335 C CA . ARG A 1 175 ? -10.695 6.480 5.848 1.00 94.50 175 ARG A CA 1
ATOM 1336 C C . ARG A 1 175 ? -9.326 6.236 5.222 1.00 94.50 175 ARG A C 1
ATOM 1338 O O . ARG A 1 175 ? -8.365 6.897 5.598 1.00 94.50 175 ARG A O 1
ATOM 1345 N N . VAL A 1 176 ? -9.241 5.279 4.300 1.00 91.75 176 VAL A N 1
ATOM 1346 C CA . VAL A 1 176 ? -7.955 4.779 3.767 1.00 91.75 176 VAL A CA 1
ATOM 1347 C C . VAL A 1 176 ? -7.653 5.213 2.334 1.00 91.75 176 VAL A C 1
ATOM 1349 O O . VAL A 1 176 ? -6.588 4.898 1.819 1.00 91.75 176 VAL A O 1
ATOM 1352 N N . ASN A 1 177 ? -8.594 5.878 1.661 1.00 88.44 177 ASN A N 1
ATOM 1353 C CA . ASN A 1 177 ? -8.375 6.491 0.351 1.00 88.44 177 ASN A CA 1
ATOM 1354 C C . ASN A 1 177 ? -9.459 7.530 0.013 1.00 88.44 177 ASN A C 1
ATOM 1356 O O . ASN A 1 177 ? -10.529 7.601 0.629 1.00 88.44 177 ASN A O 1
ATOM 1360 N N . THR A 1 178 ? -9.231 8.269 -1.073 1.00 85.25 178 THR A N 1
ATOM 1361 C CA . THR A 1 178 ? -10.182 9.236 -1.646 1.00 85.25 178 THR A CA 1
ATOM 1362 C C . THR A 1 178 ? -11.455 8.603 -2.222 1.00 85.25 178 THR A C 1
ATOM 1364 O O . THR A 1 178 ? -12.461 9.295 -2.389 1.00 85.25 178 THR A O 1
ATOM 1367 N N . ARG A 1 179 ? -11.472 7.285 -2.477 1.00 86.50 179 ARG A N 1
ATOM 1368 C CA . ARG A 1 179 ? -12.683 6.567 -2.926 1.00 86.50 179 ARG A CA 1
ATOM 1369 C C . ARG A 1 179 ? -13.695 6.371 -1.797 1.00 86.50 179 ARG A C 1
ATOM 1371 O O . ARG A 1 179 ? -14.856 6.086 -2.074 1.00 86.50 179 ARG A O 1
ATOM 1378 N N . GLY A 1 180 ? -13.265 6.559 -0.550 1.00 85.94 180 GLY A N 1
ATOM 1379 C CA . GLY A 1 180 ? -14.100 6.443 0.639 1.00 85.94 180 GLY A CA 1
ATOM 1380 C C . GLY A 1 180 ? -14.138 5.065 1.267 1.00 85.94 180 GLY A C 1
ATOM 1381 O O . GLY A 1 180 ? -15.021 4.811 2.087 1.00 85.94 180 GLY A O 1
ATOM 1382 N N . ASP A 1 181 ? -13.163 4.213 0.948 1.00 92.75 181 ASP A N 1
ATOM 1383 C CA . ASP A 1 181 ? -12.984 2.980 1.703 1.00 92.75 181 ASP A CA 1
ATOM 1384 C C . ASP A 1 181 ? -12.719 3.323 3.178 1.00 92.75 181 ASP A C 1
ATOM 1386 O O . ASP A 1 181 ? -11.916 4.207 3.503 1.00 92.75 181 ASP A O 1
ATOM 1390 N N . THR A 1 182 ? -13.438 2.645 4.069 1.00 95.06 182 THR A N 1
ATOM 1391 C CA . THR A 1 182 ? -13.427 2.914 5.507 1.00 95.06 182 THR A CA 1
ATOM 1392 C C . THR A 1 182 ? -13.122 1.640 6.281 1.00 95.06 182 THR A C 1
ATOM 1394 O O . THR A 1 182 ? -13.786 0.614 6.116 1.00 95.06 182 THR A O 1
ATOM 1397 N N . VAL A 1 183 ? -12.146 1.725 7.177 1.00 95.94 183 VAL A N 1
ATOM 1398 C CA . VAL A 1 183 ? -11.793 0.692 8.145 1.00 95.94 183 VAL A CA 1
ATOM 1399 C C . VAL A 1 183 ? -12.314 1.108 9.511 1.00 95.94 183 VAL A C 1
ATOM 1401 O O . VAL A 1 183 ? -12.017 2.195 10.000 1.00 95.94 183 VAL A O 1
ATOM 1404 N N . ARG A 1 184 ? -13.089 0.237 10.150 1.00 96.44 184 ARG A N 1
ATOM 1405 C CA . ARG A 1 184 ? -13.591 0.440 11.509 1.00 96.44 184 ARG A CA 1
ATOM 1406 C C . ARG A 1 184 ? -12.996 -0.610 12.433 1.00 96.44 184 ARG A C 1
ATOM 1408 O O . ARG A 1 184 ? -13.207 -1.804 12.225 1.00 96.44 184 ARG A O 1
ATOM 1415 N N . ALA A 1 185 ? -12.282 -0.150 13.450 1.00 95.31 185 ALA A N 1
ATOM 1416 C CA . ALA A 1 185 ? -11.639 -0.965 14.468 1.00 95.31 185 ALA A CA 1
ATOM 1417 C C . ALA A 1 185 ? -12.293 -0.679 15.827 1.00 95.31 185 ALA A C 1
ATOM 1419 O O . ALA A 1 185 ? -12.283 0.454 16.299 1.00 95.31 185 ALA A O 1
ATOM 1420 N N . GLU A 1 186 ? -12.903 -1.691 16.435 1.00 95.50 186 GLU A N 1
ATOM 1421 C CA . GLU A 1 186 ? -13.560 -1.602 17.743 1.00 95.50 186 GLU A CA 1
ATOM 1422 C C . GLU A 1 186 ? -12.699 -2.317 18.780 1.00 95.50 186 GLU A C 1
ATOM 1424 O O . GLU A 1 186 ? -12.379 -3.500 18.619 1.00 95.50 186 GLU A O 1
ATOM 1429 N N . PHE A 1 187 ? -12.327 -1.591 19.828 1.00 94.06 187 PHE A N 1
ATOM 1430 C CA . PHE A 1 187 ? -11.444 -2.063 20.883 1.00 94.06 187 PHE A CA 1
ATOM 1431 C C . PHE A 1 187 ? -12.223 -2.375 22.163 1.00 94.06 187 PHE A C 1
ATOM 1433 O O . PHE A 1 187 ? -13.219 -1.725 22.480 1.00 94.06 187 PHE A O 1
ATOM 1440 N N . PHE A 1 188 ? -11.730 -3.347 22.927 1.00 93.44 188 PHE A N 1
ATOM 1441 C CA . PHE A 1 188 ? -12.132 -3.596 24.307 1.00 93.44 188 PHE A CA 1
ATOM 1442 C C . PHE A 1 188 ? -10.898 -3.480 25.206 1.00 93.44 188 PHE A C 1
ATOM 1444 O O . PHE A 1 188 ? -10.055 -4.378 25.261 1.00 93.44 188 PHE A O 1
ATOM 1451 N N . GLY A 1 189 ? -10.759 -2.338 25.885 1.00 91.38 189 GLY A N 1
ATOM 1452 C CA . GLY A 1 189 ? -9.487 -1.964 26.506 1.00 91.38 189 GLY A CA 1
ATOM 1453 C C . GLY A 1 189 ? -8.406 -1.785 25.436 1.00 91.38 189 GLY A C 1
ATOM 1454 O O . GLY A 1 189 ? -8.595 -1.007 24.507 1.00 91.38 189 GLY A O 1
ATOM 1455 N N . ASP A 1 190 ? -7.315 -2.544 25.546 1.00 92.00 190 ASP A N 1
ATOM 1456 C CA . ASP A 1 190 ? -6.197 -2.525 24.588 1.00 92.00 190 ASP A CA 1
ATOM 1457 C C . ASP A 1 190 ? -6.271 -3.667 23.556 1.00 92.00 190 ASP A C 1
ATOM 1459 O O . ASP A 1 190 ? -5.280 -3.974 22.903 1.00 92.00 190 ASP A O 1
ATOM 1463 N N . GLU A 1 191 ? -7.398 -4.371 23.428 1.00 93.31 191 GLU A N 1
ATOM 1464 C CA . GLU A 1 191 ? -7.546 -5.499 22.497 1.00 93.31 191 GLU A CA 1
ATOM 1465 C C . GLU A 1 191 ? -8.476 -5.146 21.333 1.00 93.31 191 GLU A C 1
ATOM 1467 O O . GLU A 1 191 ? -9.574 -4.633 21.547 1.00 93.31 191 GLU A O 1
ATOM 1472 N N . LEU A 1 192 ? -8.056 -5.440 20.097 1.00 94.38 192 LEU A N 1
ATOM 1473 C CA . LEU A 1 192 ? -8.887 -5.254 18.906 1.00 94.38 192 LEU A CA 1
ATOM 1474 C C . LEU A 1 192 ? -9.923 -6.382 18.805 1.00 94.38 192 LEU A C 1
ATOM 1476 O O . LEU A 1 192 ? -9.595 -7.501 18.410 1.00 94.38 192 LEU A O 1
ATOM 1480 N N . GLU A 1 193 ? -11.183 -6.093 19.118 1.00 94.75 193 GLU A N 1
ATOM 1481 C CA . GLU A 1 193 ? -12.253 -7.094 19.154 1.00 94.75 193 GLU A CA 1
ATOM 1482 C C . GLU A 1 193 ? -12.901 -7.291 17.779 1.00 94.75 193 GLU A C 1
ATOM 1484 O O . GLU A 1 193 ? -13.103 -8.420 17.322 1.00 94.75 193 GLU A O 1
ATOM 1489 N N . THR A 1 194 ? -13.227 -6.193 17.094 1.00 96.31 194 THR A N 1
ATOM 1490 C CA . THR A 1 194 ? -13.903 -6.232 15.792 1.00 96.31 194 THR A CA 1
ATOM 1491 C C . THR A 1 194 ? -13.202 -5.331 14.791 1.00 96.31 194 THR A C 1
ATOM 1493 O O . THR A 1 194 ? -12.924 -4.168 15.063 1.00 96.31 194 THR A O 1
ATOM 1496 N N . LEU A 1 195 ? -12.983 -5.865 13.590 1.00 96.81 195 LEU A N 1
ATOM 1497 C CA . LEU A 1 195 ? -12.446 -5.134 12.454 1.00 96.81 195 LEU A CA 1
ATOM 1498 C C . LEU A 1 195 ? -13.416 -5.239 11.276 1.00 96.81 195 LEU A C 1
ATOM 1500 O O . LEU A 1 195 ? -13.907 -6.327 10.954 1.00 96.81 195 LEU A O 1
ATOM 1504 N N . ARG A 1 196 ? -13.723 -4.104 10.649 1.00 97.25 196 ARG A N 1
ATOM 1505 C CA . ARG A 1 196 ? -14.575 -4.040 9.460 1.00 97.25 196 ARG A CA 1
ATOM 1506 C C . ARG A 1 196 ? -13.930 -3.213 8.364 1.00 97.25 196 ARG A C 1
ATOM 1508 O O . ARG A 1 196 ? -13.368 -2.163 8.654 1.00 97.25 196 ARG A O 1
ATOM 1515 N N . LEU A 1 197 ? -14.084 -3.662 7.127 1.00 96.31 197 LEU A N 1
ATOM 1516 C CA . LEU A 1 197 ? -13.775 -2.915 5.914 1.00 96.31 197 LEU A CA 1
ATOM 1517 C C . LEU A 1 197 ? -15.094 -2.669 5.183 1.00 96.31 197 LEU A C 1
ATOM 1519 O O . LEU A 1 197 ? -15.770 -3.631 4.833 1.00 96.31 197 LEU A O 1
ATOM 1523 N N . ASN A 1 198 ? -15.471 -1.408 4.973 1.00 95.06 198 ASN A N 1
ATOM 1524 C CA . ASN A 1 198 ? -16.723 -1.037 4.300 1.00 95.06 198 ASN A CA 1
ATOM 1525 C C . ASN A 1 198 ? -17.947 -1.778 4.881 1.00 95.06 198 ASN A C 1
ATOM 1527 O O . ASN A 1 198 ? -18.745 -2.360 4.154 1.00 95.06 198 ASN A O 1
ATOM 1531 N N . ASP A 1 199 ? -18.043 -1.796 6.216 1.00 93.38 199 ASP A N 1
ATOM 1532 C CA . ASP A 1 199 ? -19.047 -2.513 7.022 1.00 93.38 199 ASP A CA 1
ATOM 1533 C C . ASP A 1 199 ? -19.007 -4.053 6.988 1.00 93.38 199 ASP A C 1
ATOM 1535 O O . ASP A 1 199 ? -19.713 -4.703 7.767 1.00 93.38 199 ASP A O 1
ATOM 1539 N N . GLU A 1 200 ? -18.121 -4.661 6.201 1.00 96.50 200 GLU A N 1
ATOM 1540 C CA . GLU A 1 200 ? -17.908 -6.107 6.185 1.00 96.50 200 GLU A CA 1
ATOM 1541 C C . GLU A 1 200 ? -16.872 -6.529 7.231 1.00 96.50 200 GLU A C 1
ATOM 1543 O O . GLU A 1 200 ? -15.780 -5.970 7.312 1.00 96.50 200 GLU A O 1
ATOM 1548 N N . LYS A 1 201 ? -17.193 -7.539 8.052 1.00 96.88 201 LYS A N 1
ATOM 1549 C CA . LYS A 1 201 ? -16.253 -8.057 9.059 1.00 96.88 201 LYS A CA 1
ATOM 1550 C C . LYS A 1 201 ? -15.071 -8.761 8.394 1.00 96.88 201 LYS A C 1
ATOM 1552 O O . LYS A 1 201 ? -15.260 -9.717 7.644 1.00 96.88 201 LYS A O 1
ATOM 1557 N N . VAL A 1 202 ? -13.862 -8.366 8.780 1.00 96.62 202 VAL A N 1
ATOM 1558 C CA . VAL A 1 202 ? -12.602 -8.984 8.350 1.00 96.62 202 VAL A CA 1
ATOM 1559 C C . VAL A 1 202 ? -11.777 -9.394 9.569 1.00 96.62 202 VAL A C 1
ATOM 1561 O O . VAL A 1 202 ? -11.960 -8.866 10.663 1.00 96.62 202 VAL A O 1
ATOM 1564 N N . LYS A 1 203 ? -10.886 -10.375 9.405 1.00 94.75 203 LYS A N 1
ATOM 1565 C CA . LYS A 1 203 ? -9.990 -10.814 10.492 1.00 94.75 203 LYS A CA 1
ATOM 1566 C C . LYS A 1 203 ? -8.720 -9.979 10.574 1.00 94.75 203 LYS A C 1
ATOM 1568 O O . LYS A 1 203 ? -8.195 -9.775 11.664 1.00 94.75 203 LYS A O 1
ATOM 1573 N N . THR A 1 204 ? -8.232 -9.543 9.419 1.00 93.56 204 THR A N 1
ATOM 1574 C CA . THR A 1 204 ? -6.998 -8.781 9.284 1.00 93.56 204 THR A CA 1
ATOM 1575 C C . THR A 1 204 ? -7.168 -7.675 8.249 1.00 93.56 204 THR A C 1
ATOM 1577 O O . THR A 1 204 ? -7.966 -7.813 7.318 1.00 93.56 204 THR A O 1
ATOM 1580 N N . TYR A 1 205 ? -6.437 -6.578 8.421 1.00 92.25 205 TYR A N 1
ATOM 1581 C CA . TYR A 1 205 ? -6.346 -5.486 7.455 1.00 92.25 205 TYR A CA 1
ATOM 1582 C C . TYR A 1 205 ? -4.975 -4.807 7.558 1.00 92.25 205 TYR A C 1
ATOM 1584 O O . TYR A 1 205 ? -4.478 -4.606 8.663 1.00 92.25 205 TYR A O 1
ATOM 1592 N N . SER A 1 206 ? -4.375 -4.448 6.425 1.00 89.62 206 SER A N 1
ATOM 1593 C CA . SER A 1 206 ? -3.093 -3.736 6.369 1.00 89.62 206 SER A CA 1
ATOM 1594 C C . SER A 1 206 ? -3.333 -2.275 6.022 1.00 89.62 206 SER A C 1
ATOM 1596 O O . SER A 1 206 ? -3.958 -1.980 5.005 1.00 89.62 206 SER A O 1
ATOM 1598 N N . LEU A 1 207 ? -2.851 -1.372 6.870 1.00 89.94 207 LEU A N 1
ATOM 1599 C CA . LEU A 1 207 ? -2.773 0.047 6.555 1.00 89.94 207 LEU A CA 1
ATOM 1600 C C . LEU A 1 207 ? -1.418 0.345 5.924 1.00 89.94 207 LEU A C 1
ATOM 1602 O O . LEU A 1 207 ? -0.371 0.013 6.491 1.00 89.94 207 LEU A O 1
ATOM 1606 N N . GLU A 1 208 ? -1.488 0.987 4.766 1.00 85.94 208 GLU A N 1
ATOM 1607 C CA . GLU A 1 208 ? -0.342 1.462 3.999 1.00 85.94 208 GLU A CA 1
ATOM 1608 C C . GLU A 1 208 ? -0.047 2.925 4.341 1.00 85.94 208 GLU A C 1
ATOM 1610 O O . GLU A 1 208 ? -0.979 3.651 4.716 1.00 85.94 208 GLU A O 1
ATOM 1615 N N . PRO A 1 209 ? 1.215 3.365 4.212 1.00 85.25 209 PRO A N 1
ATOM 1616 C CA . PRO A 1 209 ? 1.567 4.763 4.376 1.00 85.25 209 PRO A CA 1
ATOM 1617 C C . PRO A 1 209 ? 0.930 5.590 3.255 1.00 85.25 209 PRO A C 1
ATOM 1619 O O . PRO A 1 209 ? 0.918 5.173 2.094 1.00 85.25 209 PRO A O 1
ATOM 1622 N N . LEU A 1 210 ? 0.405 6.759 3.613 1.00 82.31 210 LEU A N 1
ATOM 1623 C CA . LEU A 1 210 ? -0.055 7.755 2.652 1.00 82.31 210 LEU A CA 1
ATOM 1624 C C . LEU A 1 210 ? 1.171 8.436 2.026 1.00 82.31 210 LEU A C 1
ATOM 1626 O O . LEU A 1 210 ? 2.168 8.677 2.714 1.00 82.31 210 LEU A O 1
ATOM 1630 N N . GLY A 1 211 ? 1.114 8.664 0.713 1.00 61.06 211 GLY A N 1
ATOM 1631 C CA . GLY A 1 211 ? 2.214 9.193 -0.100 1.00 61.06 211 GLY A CA 1
ATOM 1632 C C . GLY A 1 211 ? 1.954 10.608 -0.582 1.00 61.06 211 GLY A C 1
ATOM 1633 O O . GLY A 1 211 ? 0.808 10.883 -0.988 1.00 61.06 211 GLY A O 1
#

pLDDT: mean 80.05, std 21.46, range [28.47, 97.44]

Secondary structure (DSSP, 8-state):
-----------------PPP-----S----------GGGG---PPSS---S--HHHHHHHHTTSSSEEEEE-HHHHGGGTTGGGGT--EEES--GGGGGG--SEEEEEHHHHHS---S-GGGG-EEEETT-B--HHHHHHHHHHTTPEEGGGS-TTTTTT-S-EEEEETTEEEEE-STT--EEEEEEETTEEEEEEETTEEESEEEEPPP-

Radius of gyration: 26.19 Å; chains: 1; bounding box: 56×72×81 Å

Foldseek 3Di:
DDDDDDDDDDDDDDDDDDDDDDDDDDDPPPPPPDDPCLVVDDQDDPDDDPPDDLVNVLSNQLNDQADEAEDAPVCLVSNPCSVVVVFDEDELDALLCVVVHGSYYYYHPVSVPDDHDPCSVLQKDKDFAFDFAQPVNVVVSCVVLVAAAPVVDDPVCVLVDQKHWYDDPQWIWIQQGSVRWIWIFGDDRRGGHFIDTVNHTDRMDMRGRDD

Sequence (211 aa):
MTRRTATSAGSSGSAVLSTPGVSAPGGRRTLERAPLVIQSLQPLEPGFYTGLPQVARMAVFARDERAVLITTPERVKLYRDLPVLGAGISINPGIADWNALENHVVLGIDTALEDFPSQPDAFRLELATGQKYTRDEFLDRLEALGYEREANLDASDLEKTEGYFNVIGDTLQIRVNTRGDTVRAEFFGDELETLRLNDEKVKTYSLEPLG